Protein AF-A0A135VQK1-F1 (afdb_monomer_lite)

Structure (mmCIF, N/CA/C/O backbone):
data_AF-A0A135VQK1-F1
#
_entry.id   AF-A0A135VQK1-F1
#
loop_
_atom_site.group_PDB
_atom_site.id
_atom_site.type_symbol
_atom_site.label_atom_id
_atom_site.label_alt_id
_atom_site.label_comp_id
_atom_site.label_asym_id
_atom_site.label_entity_id
_atom_site.label_seq_id
_atom_site.pdbx_PDB_ins_code
_atom_site.Cartn_x
_atom_site.Cartn_y
_atom_site.Cartn_z
_atom_site.occupancy
_atom_site.B_iso_or_equiv
_atom_site.auth_seq_id
_atom_site.auth_comp_id
_atom_site.auth_asym_id
_atom_site.auth_atom_id
_atom_site.pdbx_PDB_model_num
ATOM 1 N N . MET A 1 1 ? 61.560 7.565 1.767 1.00 62.38 1 MET A N 1
ATOM 2 C CA . MET A 1 1 ? 61.463 6.616 0.640 1.00 62.38 1 MET A CA 1
ATOM 3 C C . MET A 1 1 ? 60.533 7.226 -0.394 1.00 62.38 1 MET A C 1
ATOM 5 O O . MET A 1 1 ? 59.369 7.437 -0.085 1.00 62.38 1 MET A O 1
ATOM 9 N N . SER A 1 2 ? 61.067 7.625 -1.544 1.00 53.75 2 SER A N 1
ATOM 10 C CA . SER A 1 2 ? 60.322 8.201 -2.670 1.00 53.75 2 SER A CA 1
ATOM 11 C C . SER A 1 2 ? 59.802 7.075 -3.566 1.00 53.75 2 SER A C 1
ATOM 13 O O . SER A 1 2 ? 60.583 6.214 -3.958 1.00 53.75 2 SER A O 1
ATOM 15 N N . PHE A 1 3 ? 58.501 7.062 -3.858 1.00 55.34 3 PHE A N 1
ATOM 16 C CA . PHE A 1 3 ? 57.894 6.110 -4.792 1.00 55.34 3 PHE A CA 1
ATOM 17 C C . PHE A 1 3 ? 58.235 6.505 -6.235 1.00 55.34 3 PHE A C 1
ATOM 19 O O . PHE A 1 3 ? 57.970 7.636 -6.644 1.00 55.34 3 PHE A O 1
ATOM 26 N N . GLU A 1 4 ? 58.809 5.577 -7.002 1.00 69.50 4 GLU A N 1
ATOM 27 C CA . GLU A 1 4 ? 58.946 5.705 -8.454 1.00 69.50 4 GLU A CA 1
ATOM 28 C C . GLU A 1 4 ? 57.551 5.727 -9.094 1.00 69.50 4 GLU A C 1
ATOM 30 O O . GLU A 1 4 ? 56.761 4.790 -8.968 1.00 69.50 4 GLU A O 1
ATOM 35 N N . SER A 1 5 ? 57.233 6.840 -9.754 1.00 71.31 5 SER A N 1
ATOM 36 C CA . SER A 1 5 ? 56.005 7.027 -10.523 1.00 71.31 5 SER A CA 1
ATOM 37 C C . SER A 1 5 ? 56.083 6.194 -11.802 1.00 71.31 5 SER A C 1
ATOM 39 O O . SER A 1 5 ? 56.651 6.635 -12.803 1.00 71.31 5 SER A O 1
ATOM 41 N N . PHE A 1 6 ? 55.497 4.999 -11.787 1.00 71.00 6 PHE A N 1
ATOM 42 C CA . PHE A 1 6 ? 55.271 4.239 -13.011 1.00 71.00 6 PHE A CA 1
ATOM 43 C C . PHE A 1 6 ? 54.246 4.980 -13.880 1.00 71.00 6 PHE A C 1
ATOM 45 O O . PHE A 1 6 ? 53.195 5.370 -13.369 1.00 71.00 6 PHE A O 1
ATOM 52 N N . PRO A 1 7 ? 54.527 5.200 -15.176 1.00 73.31 7 PRO A N 1
ATOM 53 C CA . PRO A 1 7 ? 53.580 5.853 -16.066 1.00 73.31 7 PRO A CA 1
ATOM 54 C C . PRO A 1 7 ? 52.295 5.025 -16.111 1.00 73.31 7 PRO A C 1
ATOM 56 O O . PRO A 1 7 ? 52.313 3.854 -16.496 1.00 73.31 7 PRO A O 1
ATOM 59 N N . GLU A 1 8 ? 51.183 5.626 -15.688 1.00 71.75 8 GLU A N 1
ATOM 60 C CA . GLU A 1 8 ? 49.888 4.960 -15.723 1.00 71.75 8 GLU A CA 1
ATOM 61 C C . GLU A 1 8 ? 49.573 4.530 -17.164 1.00 71.75 8 GLU A C 1
ATOM 63 O O . GLU A 1 8 ? 49.755 5.319 -18.103 1.00 71.75 8 GLU A O 1
ATOM 68 N N . PRO A 1 9 ? 49.108 3.288 -17.379 1.00 74.88 9 PRO A N 1
ATOM 69 C CA . PRO A 1 9 ? 48.748 2.825 -18.707 1.00 74.88 9 PRO A CA 1
ATOM 70 C C . PRO A 1 9 ? 47.572 3.659 -19.224 1.00 74.88 9 PRO A C 1
ATOM 72 O O . PRO A 1 9 ? 46.421 3.462 -18.832 1.00 74.88 9 PRO A O 1
ATOM 75 N N . GLN A 1 10 ? 47.857 4.598 -20.128 1.00 73.19 10 GLN A N 1
ATOM 76 C CA . GLN A 1 10 ? 46.827 5.384 -20.797 1.00 73.19 10 GLN A CA 1
ATOM 77 C C . GLN A 1 10 ? 45.936 4.461 -21.634 1.00 73.19 10 GLN A C 1
ATOM 79 O O . GLN A 1 10 ? 46.328 3.952 -22.689 1.00 73.19 10 GLN A O 1
ATOM 84 N N . VAL A 1 11 ? 44.701 4.263 -21.176 1.00 69.56 11 VAL A N 1
ATOM 85 C CA . VAL A 1 11 ? 43.669 3.554 -21.932 1.00 69.56 11 VAL A CA 1
ATOM 86 C C . VAL A 1 11 ? 43.217 4.461 -23.074 1.00 69.56 11 VAL A C 1
ATOM 88 O O . VAL A 1 11 ? 42.444 5.395 -22.873 1.00 69.56 11 VAL A O 1
ATOM 91 N N . LYS A 1 12 ? 43.709 4.197 -24.289 1.00 67.88 12 LYS A N 1
ATOM 92 C CA . LYS A 1 12 ? 43.278 4.911 -25.500 1.00 67.88 12 LYS A CA 1
ATOM 93 C C . LYS A 1 12 ? 41.782 4.672 -25.718 1.00 67.88 12 LYS A C 1
ATOM 95 O O . LYS A 1 12 ? 41.371 3.570 -26.096 1.00 67.88 12 LYS A O 1
ATOM 100 N N . SER A 1 13 ? 40.964 5.695 -25.479 1.00 56.50 13 SER A N 1
ATOM 101 C CA . SER A 1 13 ? 39.562 5.676 -25.881 1.00 56.50 13 SER A CA 1
ATOM 102 C C . SER A 1 13 ? 39.494 5.568 -27.411 1.00 56.50 13 SER A C 1
ATOM 104 O O . SER A 1 13 ? 40.286 6.198 -28.117 1.00 56.50 13 SER A O 1
ATOM 106 N N . PRO A 1 14 ? 38.615 4.715 -27.966 1.00 60.22 14 PRO A N 1
ATOM 107 C CA . PRO A 1 14 ? 38.433 4.660 -29.408 1.00 60.22 14 PRO A CA 1
ATOM 108 C C . PRO A 1 14 ? 37.991 6.046 -29.896 1.00 60.22 14 PRO A C 1
ATOM 110 O O . PRO A 1 14 ? 37.023 6.598 -29.385 1.00 60.22 14 PRO A O 1
ATOM 113 N N . GLY A 1 15 ? 38.712 6.608 -30.872 1.00 70.12 15 GLY A N 1
ATOM 114 C CA . GLY A 1 15 ? 38.488 7.974 -31.373 1.00 70.12 15 GLY A CA 1
ATOM 115 C C . GLY A 1 15 ? 37.122 8.203 -32.029 1.00 70.12 15 GLY A C 1
ATOM 116 O O . GLY A 1 15 ? 36.739 9.340 -32.274 1.00 70.12 15 GLY A O 1
ATOM 117 N N . ASN A 1 16 ? 36.361 7.134 -32.262 1.00 68.19 16 ASN A N 1
ATOM 118 C CA . ASN A 1 16 ? 34.965 7.206 -32.659 1.00 68.19 16 ASN A CA 1
ATOM 119 C C . ASN A 1 16 ? 34.118 7.012 -31.401 1.00 68.19 16 ASN A C 1
ATOM 121 O O . ASN A 1 16 ? 34.229 5.971 -30.757 1.00 68.19 16 ASN A O 1
ATOM 125 N N . ALA A 1 17 ? 33.232 7.960 -31.084 1.00 61.25 17 ALA A N 1
ATOM 126 C CA . ALA A 1 17 ? 32.292 7.913 -29.953 1.00 61.25 17 ALA A CA 1
ATOM 127 C C . ALA A 1 17 ? 31.271 6.746 -30.009 1.00 61.25 17 ALA A C 1
ATOM 129 O O . ALA A 1 17 ? 30.243 6.763 -29.334 1.00 61.25 17 ALA A O 1
ATOM 130 N N . GLN A 1 18 ? 31.524 5.731 -30.834 1.00 68.44 18 GLN A N 1
ATOM 131 C CA . GLN A 1 18 ? 30.693 4.553 -30.970 1.00 68.44 18 GLN A CA 1
ATOM 132 C C . GLN A 1 18 ? 31.069 3.493 -29.921 1.00 68.44 18 GLN A C 1
ATOM 134 O O . GLN A 1 18 ? 32.248 3.156 -29.766 1.00 68.44 18 GLN A O 1
ATOM 139 N N . PRO A 1 19 ? 30.077 2.904 -29.229 1.00 61.69 19 PRO A N 1
ATOM 140 C CA . PRO A 1 19 ? 30.295 1.748 -28.371 1.00 61.69 19 PRO A CA 1
ATOM 141 C C . PRO A 1 19 ? 30.920 0.606 -29.177 1.00 61.69 19 PRO A C 1
ATOM 143 O O . PRO A 1 19 ? 30.426 0.253 -30.250 1.00 61.69 19 PRO A O 1
ATOM 146 N N . ARG A 1 20 ? 31.996 -0.004 -28.665 1.00 65.25 20 ARG A N 1
ATOM 147 C CA . ARG A 1 20 ? 32.599 -1.180 -29.305 1.00 65.25 20 ARG A CA 1
ATOM 148 C C . ARG A 1 20 ? 31.550 -2.292 -29.413 1.00 65.25 20 ARG A C 1
ATOM 150 O O . ARG A 1 20 ? 31.109 -2.828 -28.393 1.00 65.25 20 ARG A O 1
ATOM 157 N N . ARG A 1 21 ? 31.187 -2.671 -30.644 1.00 58.50 21 ARG A N 1
ATOM 158 C CA . ARG A 1 21 ? 30.506 -3.946 -30.911 1.00 58.50 21 ARG A CA 1
ATOM 159 C C . ARG A 1 21 ? 31.397 -5.054 -30.341 1.00 58.50 21 ARG A C 1
ATOM 161 O O . ARG A 1 21 ? 32.540 -5.180 -30.763 1.00 58.50 21 ARG A O 1
ATOM 168 N N . GLY A 1 22 ? 30.904 -5.783 -29.339 1.00 60.97 22 GLY A N 1
ATOM 169 C CA . GLY A 1 22 ? 31.650 -6.873 -28.692 1.00 60.97 22 GLY A CA 1
ATOM 170 C C . GLY A 1 22 ? 31.907 -6.730 -27.189 1.00 60.97 22 GLY A C 1
ATOM 171 O O . GLY A 1 22 ? 32.588 -7.576 -26.627 1.00 60.97 22 GLY A O 1
ATOM 172 N N . ARG A 1 23 ? 31.361 -5.711 -26.505 1.00 62.91 23 ARG A N 1
ATOM 173 C CA . ARG A 1 23 ? 31.359 -5.647 -25.023 1.00 62.91 23 ARG A CA 1
ATOM 174 C C . ARG A 1 23 ? 30.000 -5.992 -24.400 1.00 62.91 23 ARG A C 1
ATOM 176 O O . ARG A 1 23 ? 29.666 -5.515 -23.321 1.00 62.91 23 ARG A O 1
ATOM 183 N N . GLY A 1 24 ? 29.206 -6.784 -25.111 1.00 72.88 24 GLY A N 1
ATOM 184 C CA . GLY A 1 24 ? 27.963 -7.370 -24.624 1.00 72.88 24 GLY A CA 1
ATOM 185 C C . GLY A 1 24 ? 27.986 -8.870 -24.875 1.00 72.88 24 GLY A C 1
ATOM 186 O O . GLY A 1 24 ? 28.557 -9.312 -25.872 1.00 72.88 24 GLY A O 1
ATOM 187 N N . PHE A 1 25 ? 27.384 -9.629 -23.962 1.00 61.22 25 PHE A N 1
ATOM 188 C CA . PHE A 1 25 ? 27.170 -11.063 -24.127 1.00 61.22 25 PHE A CA 1
ATOM 189 C C . PHE A 1 25 ? 26.442 -11.324 -25.446 1.00 61.22 25 PHE A C 1
ATOM 191 O O . PHE A 1 25 ? 25.493 -10.611 -25.788 1.00 61.22 25 PHE A O 1
ATOM 198 N N . SER A 1 26 ? 26.893 -12.328 -26.197 1.00 72.69 26 SER A N 1
ATOM 199 C CA . SER A 1 26 ? 26.217 -12.708 -27.435 1.00 72.69 26 SER A CA 1
ATOM 200 C C . SER A 1 26 ? 24.777 -13.150 -27.134 1.00 72.69 26 SER A C 1
ATOM 202 O O . SER A 1 26 ? 24.441 -13.566 -26.017 1.00 72.69 26 SER A O 1
ATOM 204 N N . ALA A 1 27 ? 23.890 -13.066 -28.129 1.00 70.75 27 ALA A N 1
ATOM 205 C CA . ALA A 1 27 ? 22.517 -13.559 -27.987 1.00 70.75 27 ALA A CA 1
ATOM 206 C C . ALA A 1 27 ? 22.487 -15.047 -27.571 1.00 70.75 27 ALA A C 1
ATOM 208 O O . ALA A 1 27 ? 21.609 -15.484 -26.832 1.00 70.75 27 ALA A O 1
ATOM 209 N N . GLU A 1 28 ? 23.489 -15.819 -27.984 1.00 72.81 28 GLU A N 1
ATOM 210 C CA . GLU A 1 28 ? 23.648 -17.225 -27.615 1.00 72.81 28 GLU A CA 1
ATOM 211 C C . GLU A 1 28 ? 24.089 -17.395 -26.154 1.00 72.81 28 GLU A C 1
ATOM 213 O O . GLU A 1 28 ? 23.505 -18.198 -25.426 1.00 72.81 28 GLU A O 1
ATOM 218 N N . GLU A 1 29 ? 25.037 -16.584 -25.677 1.00 69.62 29 GLU A N 1
ATOM 219 C CA . GLU A 1 29 ? 25.504 -16.624 -24.287 1.00 69.62 29 GLU A CA 1
ATOM 220 C C . GLU A 1 29 ? 24.419 -16.166 -23.300 1.00 69.62 29 GLU A C 1
ATOM 222 O O . GLU A 1 29 ? 24.224 -16.761 -22.238 1.00 69.62 29 GLU A O 1
ATOM 227 N N . THR A 1 30 ? 23.643 -15.145 -23.670 1.00 73.12 30 THR A N 1
ATOM 228 C CA . THR A 1 30 ? 22.485 -14.716 -22.869 1.00 73.12 30 THR A CA 1
ATOM 229 C C . THR A 1 30 ? 21.397 -15.787 -22.805 1.00 73.12 30 THR A C 1
ATOM 231 O O . THR A 1 30 ? 20.777 -15.960 -21.756 1.00 73.12 30 THR A O 1
ATOM 234 N N . ASN A 1 31 ? 21.186 -16.554 -23.877 1.00 72.25 31 ASN A N 1
ATOM 235 C CA . ASN A 1 31 ? 20.232 -17.661 -23.884 1.00 72.25 31 ASN A CA 1
ATOM 236 C C . ASN A 1 31 ? 20.698 -18.850 -23.038 1.00 72.25 31 ASN A C 1
ATOM 238 O O . ASN A 1 31 ? 19.871 -19.458 -22.365 1.00 72.25 31 ASN A O 1
ATOM 242 N N . LEU A 1 32 ? 21.996 -19.156 -23.006 1.00 68.88 32 LEU A N 1
ATOM 243 C CA . LEU A 1 32 ? 22.546 -20.171 -22.101 1.00 68.88 32 LEU A CA 1
ATOM 244 C C . LEU A 1 32 ? 22.316 -19.787 -20.635 1.00 68.88 32 LEU A C 1
ATOM 246 O O . LEU A 1 32 ? 21.797 -20.597 -19.875 1.00 68.88 32 LEU A O 1
ATOM 250 N N . ARG A 1 33 ? 22.557 -18.523 -20.265 1.00 65.25 33 ARG A N 1
ATOM 251 C CA . ARG A 1 33 ? 22.279 -18.016 -18.906 1.00 65.25 33 ARG A CA 1
ATOM 252 C C . ARG A 1 33 ? 20.792 -17.986 -18.545 1.00 65.25 33 ARG A C 1
ATOM 254 O O . ARG A 1 33 ? 20.445 -18.044 -17.371 1.00 65.25 33 ARG A O 1
ATOM 261 N N . ARG A 1 34 ? 19.903 -17.884 -19.539 1.00 67.81 34 ARG A N 1
ATOM 262 C CA . ARG A 1 34 ? 18.447 -18.006 -19.341 1.00 67.81 34 ARG A CA 1
ATOM 263 C C . ARG A 1 34 ? 18.002 -19.464 -19.202 1.00 67.81 34 ARG A C 1
ATOM 265 O O . ARG A 1 34 ? 17.064 -19.732 -18.463 1.00 67.81 34 ARG A O 1
ATOM 272 N N . LYS A 1 35 ? 18.666 -20.392 -19.898 1.00 64.88 35 LYS A N 1
ATOM 273 C CA . LYS A 1 35 ? 18.383 -21.837 -19.866 1.00 64.88 35 LYS A CA 1
ATOM 274 C C . LYS A 1 35 ? 18.958 -22.548 -18.641 1.00 64.88 35 LYS A C 1
ATOM 276 O O . LYS A 1 35 ? 18.458 -23.602 -18.286 1.00 64.88 35 LYS A O 1
ATOM 281 N N . THR A 1 36 ? 19.942 -21.969 -17.953 1.00 54.59 36 THR A N 1
ATOM 282 C CA . THR A 1 36 ? 20.436 -22.471 -16.656 1.00 54.59 36 THR A CA 1
ATOM 283 C C . THR A 1 36 ? 19.490 -22.175 -15.487 1.00 54.59 36 THR A C 1
ATOM 285 O O . THR A 1 36 ? 19.887 -22.280 -14.329 1.00 54.59 36 THR A O 1
ATOM 288 N N . ALA A 1 37 ? 18.225 -21.825 -15.742 1.00 61.06 37 ALA A N 1
ATOM 289 C CA . ALA A 1 37 ? 17.173 -22.073 -14.766 1.00 61.06 37 ALA A CA 1
ATOM 290 C C . ALA A 1 37 ? 17.027 -23.598 -14.641 1.00 61.06 37 ALA A C 1
ATOM 292 O O . ALA A 1 37 ? 16.248 -24.207 -15.362 1.00 61.06 37 ALA A O 1
ATOM 293 N N . HIS A 1 38 ? 17.871 -24.199 -13.799 1.00 69.94 38 HIS A N 1
ATOM 294 C CA . HIS A 1 38 ? 17.957 -25.639 -13.578 1.00 69.94 38 HIS A CA 1
ATOM 295 C C . HIS A 1 38 ? 16.555 -26.236 -13.422 1.00 69.94 38 HIS A C 1
ATOM 297 O O . HIS A 1 38 ? 15.773 -25.745 -12.606 1.00 69.94 38 HIS A O 1
ATOM 303 N N . ASP A 1 39 ? 16.240 -27.284 -14.184 1.00 77.88 39 ASP A N 1
ATOM 304 C CA . ASP A 1 39 ? 14.934 -27.957 -14.124 1.00 77.88 39 ASP A CA 1
ATOM 305 C C . ASP A 1 39 ? 14.587 -28.396 -12.689 1.00 77.88 39 ASP A C 1
ATOM 307 O O . ASP A 1 39 ? 13.434 -28.336 -12.264 1.00 77.88 39 ASP A O 1
ATOM 311 N N . GLU A 1 40 ? 15.612 -28.701 -11.891 1.00 78.75 40 GLU A N 1
ATOM 312 C CA . GLU A 1 40 ? 15.529 -28.955 -10.452 1.00 78.75 40 GLU A CA 1
ATOM 313 C C . GLU A 1 40 ? 14.858 -27.806 -9.679 1.00 78.75 40 GLU A C 1
ATOM 315 O O . GLU A 1 40 ? 13.980 -28.044 -8.852 1.00 78.75 40 GLU A O 1
ATOM 320 N N . ASN A 1 41 ? 15.181 -26.546 -9.988 1.00 83.50 41 ASN A N 1
ATOM 321 C CA . ASN A 1 41 ? 14.554 -25.383 -9.352 1.00 83.50 41 ASN A CA 1
ATOM 322 C C . ASN A 1 41 ? 13.070 -25.284 -9.716 1.00 83.50 41 ASN A C 1
ATOM 324 O O . ASN A 1 41 ? 12.248 -24.894 -8.886 1.00 83.50 41 ASN A O 1
ATOM 328 N N . VAL A 1 42 ? 12.705 -25.661 -10.944 1.00 85.94 42 VAL A N 1
ATOM 329 C CA . VAL A 1 42 ? 11.304 -25.690 -11.384 1.00 85.94 42 VAL A CA 1
ATOM 330 C C . VAL A 1 42 ? 10.531 -26.766 -10.622 1.00 85.94 42 VAL A C 1
ATOM 332 O O . VAL A 1 42 ? 9.394 -26.535 -10.207 1.00 85.94 42 VAL A O 1
ATOM 335 N N . GLU A 1 43 ? 11.133 -27.932 -10.395 1.00 91.06 43 GLU A N 1
ATOM 336 C CA . GLU A 1 43 ? 10.531 -28.984 -9.576 1.00 91.06 43 GLU A CA 1
ATOM 337 C C . GLU A 1 43 ? 10.385 -28.580 -8.108 1.00 91.06 43 GLU A C 1
ATOM 339 O O . GLU A 1 43 ? 9.327 -28.811 -7.519 1.00 91.06 43 GLU A O 1
ATOM 344 N N . VAL A 1 44 ? 11.400 -27.934 -7.530 1.00 91.62 44 VAL A N 1
ATOM 345 C CA . VAL A 1 44 ? 11.361 -27.405 -6.158 1.00 91.62 44 VAL A CA 1
ATOM 346 C C . VAL A 1 44 ? 10.230 -26.384 -6.014 1.00 91.62 44 VAL A C 1
ATOM 348 O O . VAL A 1 44 ? 9.416 -26.495 -5.097 1.00 91.62 44 VAL A O 1
ATOM 351 N N . LEU A 1 45 ? 10.094 -25.451 -6.963 1.00 90.31 45 LEU A N 1
ATOM 352 C CA . LEU A 1 45 ? 9.000 -24.474 -6.975 1.00 90.31 45 LEU A CA 1
ATOM 353 C C . LEU A 1 45 ? 7.625 -25.148 -7.091 1.00 90.31 45 LEU A C 1
ATOM 355 O O . LEU A 1 45 ? 6.690 -24.763 -6.391 1.00 90.31 45 LEU A O 1
ATOM 359 N N . LYS A 1 46 ? 7.491 -26.194 -7.918 1.00 95.69 46 LYS A N 1
ATOM 360 C CA . LYS A 1 46 ? 6.245 -26.975 -8.020 1.00 95.69 46 LYS A CA 1
ATOM 361 C C . LYS A 1 46 ? 5.889 -27.683 -6.709 1.00 95.69 46 LYS A C 1
ATOM 363 O O . LYS A 1 46 ? 4.704 -27.797 -6.401 1.00 95.69 46 LYS A O 1
ATOM 368 N N . ARG A 1 47 ? 6.874 -28.181 -5.952 1.00 97.12 47 ARG A N 1
ATOM 369 C CA . ARG A 1 47 ? 6.646 -28.781 -4.622 1.00 97.12 47 ARG A CA 1
ATOM 370 C C . ARG A 1 47 ? 6.190 -27.724 -3.621 1.00 97.12 47 ARG A C 1
ATOM 372 O O . ARG A 1 47 ? 5.159 -27.915 -2.988 1.00 97.12 47 ARG A O 1
ATOM 379 N N . TYR A 1 48 ? 6.870 -26.581 -3.588 1.00 96.56 48 TYR A N 1
ATOM 380 C CA . TYR A 1 48 ? 6.530 -25.470 -2.701 1.00 96.56 48 TYR A CA 1
ATOM 381 C C . TYR A 1 48 ? 5.094 -24.962 -2.906 1.00 96.56 48 TYR A C 1
ATOM 383 O O . TYR A 1 48 ? 4.354 -24.780 -1.945 1.00 96.56 48 TYR A O 1
ATOM 391 N N . VAL A 1 49 ? 4.647 -24.811 -4.160 1.00 97.81 49 VAL A N 1
ATOM 392 C CA . VAL A 1 49 ? 3.257 -24.409 -4.455 1.00 97.81 49 VAL A CA 1
ATOM 393 C C . VAL A 1 49 ? 2.245 -25.430 -3.921 1.00 97.81 49 VAL A C 1
ATOM 395 O O . VAL A 1 49 ? 1.244 -25.042 -3.324 1.00 97.81 49 VAL A O 1
ATOM 398 N N . LYS A 1 50 ? 2.521 -26.734 -4.063 1.00 98.38 50 LYS A N 1
ATOM 399 C CA . LYS A 1 50 ? 1.649 -27.788 -3.516 1.00 98.38 50 LYS A CA 1
ATOM 400 C C . LYS A 1 50 ? 1.586 -27.758 -1.988 1.00 98.38 50 LYS A C 1
ATOM 402 O O . LYS A 1 50 ? 0.515 -27.976 -1.430 1.00 98.38 50 LYS A O 1
ATOM 407 N N . GLU A 1 51 ? 2.708 -27.504 -1.317 1.00 98.12 51 GLU A N 1
ATOM 408 C CA . GLU A 1 51 ? 2.762 -27.364 0.145 1.00 98.12 51 GLU A CA 1
ATOM 409 C C . GLU A 1 51 ? 1.944 -26.153 0.620 1.00 98.12 51 GLU A C 1
ATOM 411 O O . GLU A 1 51 ? 1.170 -26.266 1.570 1.00 98.12 51 GLU A O 1
ATOM 416 N N . LEU A 1 52 ? 2.026 -25.015 -0.080 1.00 97.31 52 LEU A N 1
ATOM 417 C CA . LEU A 1 52 ? 1.208 -23.837 0.228 1.00 97.31 52 LEU A CA 1
ATOM 418 C C . LEU A 1 52 ? -0.294 -24.117 0.089 1.00 97.31 52 LEU A C 1
ATOM 420 O O . LEU A 1 52 ? -1.071 -23.722 0.960 1.00 97.31 52 LEU A O 1
ATOM 424 N N . ASP A 1 53 ? -0.713 -24.827 -0.960 1.00 97.44 53 ASP A N 1
ATOM 425 C CA . ASP A 1 53 ? -2.118 -25.207 -1.150 1.00 97.44 53 ASP A CA 1
ATOM 426 C C . ASP A 1 53 ? -2.630 -26.114 -0.020 1.00 97.44 53 ASP A C 1
ATOM 428 O O . ASP A 1 53 ? -3.772 -25.965 0.429 1.00 97.44 53 ASP A O 1
ATOM 432 N N . GLN A 1 54 ? -1.786 -27.023 0.482 1.00 97.06 54 GLN A N 1
ATOM 433 C CA . GLN A 1 54 ? -2.108 -27.865 1.639 1.00 97.06 54 GLN A CA 1
ATOM 434 C C . GLN A 1 54 ? -2.295 -27.026 2.904 1.00 97.06 54 GLN A C 1
ATOM 436 O O . GLN A 1 54 ? -3.326 -27.153 3.566 1.00 97.06 54 GLN A O 1
ATOM 441 N N . VAL A 1 55 ? -1.371 -26.103 3.190 1.00 96.44 55 VAL A N 1
ATOM 442 C CA . VAL A 1 55 ? -1.478 -25.188 4.338 1.00 96.44 55 VAL A CA 1
ATOM 443 C C . VAL A 1 55 ? -2.741 -24.329 4.239 1.00 96.44 55 VAL A C 1
ATOM 445 O O . VAL A 1 55 ? -3.470 -24.177 5.217 1.00 96.44 55 VAL A O 1
ATOM 448 N N . ILE A 1 56 ? -3.070 -23.803 3.055 1.00 95.81 56 ILE A N 1
ATOM 449 C CA . ILE A 1 56 ? -4.303 -23.029 2.844 1.00 95.81 56 ILE A CA 1
ATOM 450 C C . ILE A 1 56 ? -5.543 -23.899 3.092 1.00 95.81 56 ILE A C 1
ATOM 452 O O . ILE A 1 56 ? -6.509 -23.435 3.707 1.00 95.81 56 ILE A O 1
ATOM 456 N N . ALA A 1 57 ? -5.546 -25.150 2.626 1.00 95.50 57 ALA A N 1
ATOM 457 C CA . ALA A 1 57 ? -6.645 -26.082 2.861 1.00 95.50 57 ALA A CA 1
ATOM 458 C C . ALA A 1 57 ? -6.806 -26.421 4.352 1.00 95.50 57 ALA A C 1
ATOM 460 O O . ALA A 1 57 ? -7.934 -26.471 4.845 1.00 95.50 57 ALA A O 1
ATOM 461 N N . GLU A 1 58 ? -5.708 -26.600 5.084 1.00 95.12 58 GLU A N 1
ATOM 462 C CA . GLU A 1 58 ? -5.715 -26.804 6.535 1.00 95.12 58 GLU A CA 1
ATOM 463 C C . GLU A 1 58 ? -6.217 -25.571 7.283 1.00 95.12 58 GLU A C 1
ATOM 465 O O . GLU A 1 58 ? -7.118 -25.684 8.110 1.00 95.12 58 GLU A O 1
ATOM 470 N N . VAL A 1 59 ? -5.740 -24.372 6.944 1.00 93.25 59 VAL A N 1
ATOM 471 C CA . VAL A 1 59 ? -6.213 -23.118 7.551 1.00 93.25 59 VAL A CA 1
ATOM 472 C C . VAL A 1 59 ? -7.715 -22.922 7.322 1.00 93.25 59 VAL A C 1
ATOM 474 O O . VAL A 1 59 ? -8.430 -22.523 8.243 1.00 93.25 59 VAL A O 1
ATOM 477 N N . LYS A 1 60 ? -8.222 -23.266 6.129 1.00 91.88 60 LYS A N 1
ATOM 478 C CA . LYS A 1 60 ? -9.664 -23.262 5.827 1.00 91.88 60 LYS A CA 1
ATOM 479 C C . LYS A 1 60 ? -10.453 -24.283 6.651 1.00 91.88 60 LYS A C 1
ATOM 481 O O . LYS A 1 60 ? -11.627 -24.053 6.915 1.00 91.88 60 LYS A O 1
ATOM 486 N N . ARG A 1 61 ? -9.839 -25.400 7.051 1.00 83.31 61 ARG A N 1
ATOM 487 C CA . ARG A 1 61 ? -10.458 -26.396 7.944 1.00 83.31 61 ARG A CA 1
ATOM 488 C C . ARG A 1 61 ? -10.395 -25.975 9.415 1.00 83.31 61 ARG A C 1
ATOM 490 O O . ARG A 1 61 ? -11.300 -26.305 10.170 1.00 83.31 61 ARG A O 1
ATOM 497 N N . VAL A 1 62 ? -9.356 -25.243 9.818 1.00 79.06 62 VAL A N 1
ATOM 498 C CA . VAL A 1 62 ? -9.082 -24.876 11.220 1.00 79.06 62 VAL A CA 1
ATOM 499 C C . VAL A 1 62 ? -9.814 -23.599 11.672 1.00 79.06 62 VAL A C 1
ATOM 501 O O . VAL A 1 62 ? -9.940 -23.363 12.873 1.00 79.06 62 VAL A O 1
ATOM 504 N N . LYS A 1 63 ? -10.377 -22.781 10.769 1.00 66.31 63 LYS A N 1
ATOM 505 C CA . LYS A 1 63 ? -11.247 -21.647 11.151 1.00 66.31 63 LYS A CA 1
ATOM 506 C C . LYS A 1 63 ? -12.500 -21.533 10.267 1.00 66.31 63 LYS A C 1
ATOM 508 O O . LYS A 1 63 ? -12.334 -21.554 9.051 1.00 66.31 63 LYS A O 1
ATOM 513 N N . PRO A 1 64 ? -13.709 -21.252 10.813 1.00 51.91 64 PRO A N 1
ATOM 514 C CA . PRO A 1 64 ? -14.100 -21.122 12.226 1.00 51.91 64 PRO A CA 1
ATOM 515 C C . PRO A 1 64 ? -15.243 -22.074 12.645 1.00 51.91 64 PRO A C 1
ATOM 517 O O . PRO A 1 64 ? -16.314 -22.065 12.040 1.00 51.91 64 PRO A O 1
ATOM 520 N N . GLU A 1 65 ? -15.093 -22.778 13.772 1.00 53.75 65 GLU A N 1
ATOM 521 C CA . GLU A 1 65 ? -16.264 -23.067 14.608 1.00 53.75 65 GLU A CA 1
ATOM 522 C C . GLU A 1 65 ? -16.673 -21.764 15.315 1.00 53.75 65 GLU A C 1
ATOM 524 O O . GLU A 1 65 ? -15.891 -21.207 16.095 1.00 53.75 65 GLU A O 1
ATOM 529 N N . PRO A 1 66 ? -17.876 -21.223 15.059 1.00 52.25 66 PRO A N 1
ATOM 530 C CA . PRO A 1 66 ? -18.414 -20.162 15.884 1.00 52.25 66 PRO A CA 1
ATOM 531 C C . PRO A 1 66 ? -18.814 -20.754 17.236 1.00 52.25 66 PRO A C 1
ATOM 533 O O . PRO A 1 66 ? -19.679 -21.625 17.325 1.00 52.25 66 PRO A O 1
ATOM 536 N N . ALA A 1 67 ? -18.230 -20.229 18.309 1.00 54.53 67 ALA A N 1
ATOM 537 C CA . ALA A 1 67 ? -18.700 -20.449 19.667 1.00 54.53 67 ALA A CA 1
ATOM 538 C C . ALA A 1 67 ? -20.196 -20.088 19.794 1.00 54.53 67 ALA A C 1
ATOM 540 O O . ALA A 1 67 ? -20.548 -18.922 19.968 1.00 54.53 67 ALA A O 1
ATOM 541 N N . LYS A 1 68 ? -21.084 -21.089 19.720 1.00 47.50 68 LYS A N 1
ATOM 542 C CA . LYS A 1 68 ? -22.477 -21.033 20.193 1.00 47.50 68 LYS A CA 1
ATOM 543 C C . LYS A 1 68 ? -22.922 -22.405 20.710 1.00 47.50 68 LYS A C 1
ATOM 545 O O . LYS A 1 68 ? -23.525 -23.186 19.986 1.00 47.50 68 LYS A O 1
ATOM 550 N N . LYS A 1 69 ? -22.718 -22.653 22.008 1.00 46.22 69 LYS A N 1
ATOM 551 C CA . LYS A 1 69 ? -23.674 -23.458 22.789 1.00 46.22 69 LYS A CA 1
ATOM 552 C C . LYS A 1 69 ? -24.888 -22.561 23.067 1.00 46.22 69 LYS A C 1
ATOM 554 O O . LYS A 1 69 ? -24.708 -21.436 23.532 1.00 46.22 69 LYS A O 1
ATOM 559 N N . PRO A 1 70 ? -26.110 -23.028 22.778 1.00 44.47 70 PRO A N 1
ATOM 560 C CA . PRO A 1 70 ? -26.985 -23.305 23.908 1.00 44.47 70 PRO A CA 1
ATOM 561 C C . PRO A 1 70 ? -27.709 -24.648 23.779 1.00 44.47 70 PRO A C 1
ATOM 563 O O . PRO A 1 70 ? -28.201 -25.040 22.724 1.00 44.47 70 PRO A O 1
ATOM 566 N N . VAL A 1 71 ? -27.788 -25.310 24.928 1.00 51.88 71 VAL A N 1
ATOM 567 C CA . VAL A 1 71 ? -28.618 -26.470 25.247 1.00 51.88 71 VAL A CA 1
ATOM 568 C C . VAL A 1 71 ? -30.039 -26.294 24.692 1.00 51.88 71 VAL A C 1
ATOM 570 O O . VAL A 1 71 ? -30.726 -25.335 25.043 1.00 51.88 71 VAL A O 1
ATOM 573 N N . LYS A 1 72 ? -30.512 -27.248 23.883 1.00 42.41 72 LYS A N 1
ATOM 574 C CA . LYS A 1 72 ? -31.943 -27.460 23.631 1.00 42.41 72 LYS A CA 1
ATOM 575 C C . LYS A 1 72 ? -32.282 -28.939 23.787 1.00 42.41 72 LYS A C 1
ATOM 577 O O . LYS A 1 72 ? -31.703 -29.793 23.129 1.00 42.41 72 LYS A O 1
ATOM 582 N N . LYS A 1 73 ? -33.220 -29.177 24.702 1.00 44.53 73 LYS A N 1
ATOM 583 C CA . LYS A 1 73 ? -33.923 -30.431 24.967 1.00 44.53 73 LYS A CA 1
ATOM 584 C C . LYS A 1 73 ? -34.724 -30.865 23.732 1.00 44.53 73 LYS A C 1
ATOM 586 O O . LYS A 1 73 ? -35.419 -30.044 23.135 1.00 44.53 73 LYS A O 1
ATOM 591 N N . GLU A 1 74 ? -34.663 -32.149 23.416 1.00 39.06 74 GLU A N 1
ATOM 592 C CA . GLU A 1 74 ? -35.686 -32.896 22.670 1.00 39.06 74 GLU A CA 1
ATOM 593 C C . GLU A 1 74 ? -36.832 -33.332 23.617 1.00 39.06 74 GLU A C 1
ATOM 595 O O . GLU A 1 74 ? -36.655 -33.248 24.837 1.00 39.06 74 GLU A O 1
ATOM 600 N N . PRO A 1 75 ? -37.948 -33.930 23.145 1.00 52.78 75 PRO A N 1
ATOM 601 C CA . PRO A 1 75 ? -38.643 -33.786 21.855 1.00 52.78 75 PRO A CA 1
ATOM 602 C C . PRO A 1 75 ? -40.176 -33.631 22.039 1.00 52.78 75 PRO A C 1
ATOM 604 O O . PRO A 1 75 ? -40.750 -34.187 22.970 1.00 52.78 75 PRO A O 1
ATOM 607 N N . VAL A 1 76 ? -40.897 -33.006 21.096 1.00 35.25 76 VAL A N 1
ATOM 608 C CA . VAL A 1 76 ? -42.328 -33.327 20.888 1.00 35.25 76 VAL A CA 1
ATOM 609 C C . VAL A 1 76 ? -42.662 -33.347 19.397 1.00 35.25 76 VAL A C 1
ATOM 611 O O . VAL A 1 76 ? -42.450 -32.382 18.667 1.00 35.25 76 VAL A O 1
ATOM 614 N N . LYS A 1 77 ? -43.195 -34.501 18.992 1.00 42.22 77 LYS A N 1
ATOM 615 C CA . LYS A 1 77 ? -43.749 -34.879 17.691 1.00 42.22 77 LYS A CA 1
ATOM 616 C C . LYS A 1 77 ? -44.868 -33.933 17.230 1.00 42.22 77 LYS A C 1
ATOM 618 O O . LYS A 1 77 ? -45.733 -33.589 18.032 1.00 42.22 77 LYS A O 1
ATOM 623 N N . LYS A 1 78 ? -44.959 -33.689 15.917 1.00 43.50 78 LYS A N 1
ATOM 624 C CA . LYS A 1 78 ? -46.231 -33.803 15.178 1.00 43.50 78 LYS A CA 1
ATOM 625 C C . LYS A 1 78 ? -46.011 -33.919 13.668 1.00 43.50 78 LYS A C 1
ATOM 627 O O . LYS A 1 78 ? -45.326 -33.109 13.054 1.00 43.50 78 LYS A O 1
ATOM 632 N N . GLU A 1 79 ? -46.607 -34.974 13.127 1.00 40.50 79 GLU A N 1
ATOM 633 C CA . GLU A 1 79 ? -46.804 -35.290 11.715 1.00 40.50 79 GLU A CA 1
ATOM 634 C C . GLU A 1 79 ? -47.558 -34.183 10.964 1.00 40.50 79 GLU A C 1
ATOM 636 O O . GLU A 1 79 ? -48.460 -33.559 11.523 1.00 40.50 79 GLU A O 1
ATOM 641 N N . SER A 1 80 ? -47.300 -34.024 9.660 1.00 42.41 80 SER A N 1
ATOM 642 C CA . SER A 1 80 ? -48.247 -34.472 8.615 1.00 42.41 80 SER A CA 1
ATOM 643 C C . SER A 1 80 ? -47.846 -34.044 7.186 1.00 42.41 80 SER A C 1
ATOM 645 O O . SER A 1 80 ? -47.600 -32.884 6.885 1.00 42.41 80 SER A O 1
ATOM 647 N N . ALA A 1 81 ? -47.810 -35.061 6.318 1.00 39.94 81 ALA A N 1
ATOM 648 C CA . ALA A 1 81 ? -48.347 -35.145 4.952 1.00 39.94 81 ALA A CA 1
ATOM 649 C C . ALA A 1 81 ? -47.989 -34.124 3.829 1.00 39.94 81 ALA A C 1
ATOM 651 O O . ALA A 1 81 ? -48.603 -33.078 3.679 1.00 39.94 81 ALA A O 1
ATOM 652 N N . LYS A 1 82 ? -47.141 -34.597 2.894 1.00 39.41 82 LYS A N 1
ATOM 653 C CA . LYS A 1 82 ? -47.474 -35.033 1.504 1.00 39.41 82 LYS A CA 1
ATOM 654 C C . LYS A 1 82 ? -48.173 -34.059 0.516 1.00 39.41 82 LYS A C 1
ATOM 656 O O . LYS A 1 82 ? -49.368 -33.823 0.644 1.00 39.41 82 LYS A O 1
ATOM 661 N N . LYS A 1 83 ? -47.470 -33.728 -0.593 1.00 43.25 83 LYS A N 1
ATOM 662 C CA . LYS A 1 83 ? -47.854 -33.759 -2.052 1.00 43.25 83 LYS A CA 1
ATOM 663 C C . LYS A 1 83 ? -46.909 -32.814 -2.841 1.00 43.25 83 LYS A C 1
ATOM 665 O O . LYS A 1 83 ? -46.846 -31.642 -2.515 1.00 43.25 83 LYS A O 1
ATOM 670 N N . LYS A 1 84 ? -45.967 -33.264 -3.686 1.00 36.91 84 LYS A N 1
ATOM 671 C CA . LYS A 1 84 ? -46.020 -33.849 -5.056 1.00 36.91 84 LYS A CA 1
ATOM 672 C C . LYS A 1 84 ? -46.420 -32.849 -6.178 1.00 36.91 84 LYS A C 1
ATOM 674 O O . LYS A 1 84 ? -47.605 -32.762 -6.453 1.00 36.91 84 LYS A O 1
ATOM 679 N N . ALA A 1 85 ? -45.389 -32.205 -6.773 1.00 41.81 85 ALA A N 1
ATOM 680 C CA . ALA A 1 85 ? -45.095 -31.789 -8.183 1.00 41.81 85 ALA A CA 1
ATOM 681 C C . ALA A 1 85 ? -46.192 -31.143 -9.091 1.00 41.81 85 ALA A C 1
ATOM 683 O O . ALA A 1 85 ? -47.360 -31.225 -8.727 1.00 41.81 85 ALA A O 1
ATOM 684 N N . PRO A 1 86 ? -45.904 -30.611 -10.315 1.00 50.91 86 PRO A N 1
ATOM 685 C CA . PRO A 1 86 ? -44.629 -30.357 -11.020 1.00 50.91 86 PRO A CA 1
ATOM 686 C C . PRO A 1 86 ? -44.532 -28.964 -11.727 1.00 50.91 86 PRO A C 1
ATOM 688 O O . PRO A 1 86 ? -45.380 -28.091 -11.566 1.00 50.91 86 PRO A O 1
ATOM 691 N N . ASP A 1 87 ? -43.455 -28.825 -12.505 1.00 45.22 87 ASP A N 1
ATOM 692 C CA . ASP A 1 87 ? -42.986 -27.788 -13.440 1.00 45.22 87 ASP A CA 1
ATOM 693 C C . ASP A 1 87 ? -43.981 -26.822 -14.108 1.00 45.22 87 ASP A C 1
ATOM 695 O O . ASP A 1 87 ? -45.037 -27.214 -14.609 1.00 45.22 87 ASP A O 1
ATOM 699 N N . LYS A 1 88 ? -43.526 -25.568 -14.278 1.00 47.16 88 LYS A N 1
ATOM 700 C CA . LYS A 1 88 ? -43.784 -24.754 -15.478 1.00 47.16 88 LYS A CA 1
ATOM 701 C C . LYS A 1 88 ? -42.763 -23.617 -15.619 1.00 47.16 88 LYS A C 1
ATOM 703 O O . LYS A 1 88 ? -42.516 -22.874 -14.672 1.00 47.16 88 LYS A O 1
ATOM 708 N N . GLU A 1 89 ? -42.196 -23.523 -16.822 1.00 50.75 89 GLU A N 1
ATOM 709 C CA . GLU A 1 89 ? -41.343 -22.446 -17.348 1.00 50.75 89 GLU A CA 1
ATOM 710 C C . GLU A 1 89 ? -41.927 -21.037 -17.114 1.00 50.75 89 GLU A C 1
ATOM 712 O O . GLU A 1 89 ? -43.123 -20.885 -16.844 1.00 50.75 89 GLU A O 1
ATOM 717 N N . PRO A 1 90 ? -41.137 -19.976 -17.368 1.00 53.03 90 PRO A N 1
ATOM 718 C CA . PRO A 1 90 ? -41.472 -19.256 -18.599 1.00 53.03 90 PRO A CA 1
ATOM 719 C C . PRO A 1 90 ?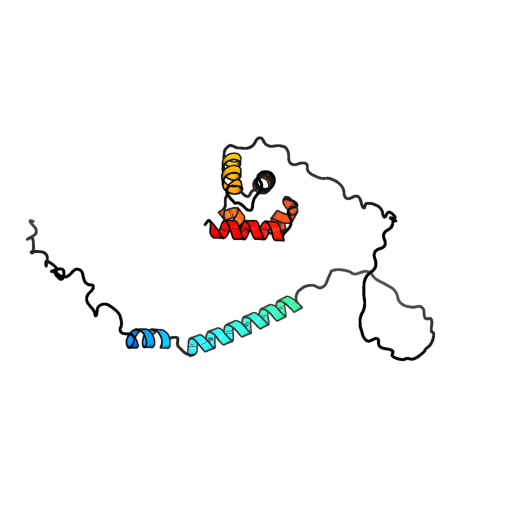 -40.277 -18.718 -19.395 1.00 53.03 90 PRO A C 1
ATOM 721 O O . PRO A 1 90 ? -39.294 -18.189 -18.874 1.00 53.03 90 PRO A O 1
ATOM 724 N N . ALA A 1 91 ? -40.454 -18.771 -20.710 1.00 42.22 91 ALA A N 1
ATOM 725 C CA . ALA A 1 91 ? -39.707 -18.009 -21.688 1.00 42.22 91 ALA A CA 1
ATOM 726 C C . ALA A 1 91 ? -40.096 -16.512 -21.693 1.00 42.22 91 ALA A C 1
ATOM 728 O O . ALA A 1 91 ? -41.256 -16.158 -21.527 1.00 42.22 91 ALA A O 1
ATOM 729 N N . LYS A 1 92 ? -39.095 -15.688 -22.036 1.00 41.22 92 LYS A N 1
ATOM 730 C CA . LYS A 1 92 ? -39.129 -14.456 -22.857 1.00 41.22 92 LYS A CA 1
ATOM 731 C C . LYS A 1 92 ? -39.946 -13.219 -22.417 1.00 41.22 92 LYS A C 1
ATOM 733 O O . LYS A 1 92 ? -41.162 -13.193 -22.491 1.00 41.22 92 LYS A O 1
ATOM 738 N N . LYS A 1 93 ? -39.156 -12.137 -22.295 1.00 45.28 93 LYS A N 1
ATOM 739 C CA . LYS A 1 93 ? -39.327 -10.760 -22.817 1.00 45.28 93 LYS A CA 1
ATOM 740 C C . LYS A 1 93 ? -40.447 -9.858 -22.268 1.00 45.28 93 LYS A C 1
ATOM 742 O O . LYS A 1 93 ? -41.558 -10.270 -22.001 1.00 45.28 93 LYS A O 1
ATOM 747 N N . GLU A 1 94 ? -40.075 -8.574 -22.290 1.00 38.97 94 GLU A N 1
ATOM 748 C CA . GLU A 1 94 ? -40.896 -7.362 -22.429 1.00 38.97 94 GLU A CA 1
ATOM 749 C C . GLU A 1 94 ? -41.167 -6.462 -21.201 1.00 38.97 94 GLU A C 1
ATOM 751 O O . GLU A 1 94 ? -42.034 -6.679 -20.368 1.00 38.97 94 GLU A O 1
ATOM 756 N N . SER A 1 95 ? -40.417 -5.350 -21.214 1.00 42.34 95 SER A N 1
ATOM 757 C CA . SER A 1 95 ? -40.874 -3.953 -21.114 1.00 42.34 95 SER A CA 1
ATOM 758 C C . SER A 1 95 ? -41.557 -3.408 -19.847 1.00 42.34 95 SER A C 1
ATOM 760 O O . SER A 1 95 ? -42.704 -3.689 -19.536 1.00 42.34 95 SER A O 1
ATOM 762 N N . ILE A 1 96 ? -40.850 -2.437 -19.248 1.00 45.00 96 ILE A N 1
ATOM 763 C CA . ILE A 1 96 ? -41.292 -1.062 -18.931 1.00 45.00 96 ILE A CA 1
ATOM 764 C C . ILE A 1 96 ? -42.687 -0.905 -18.289 1.00 45.00 96 ILE A C 1
ATOM 766 O O . ILE A 1 96 ? -43.690 -0.863 -18.995 1.00 45.00 96 ILE A O 1
ATOM 770 N N . LYS A 1 97 ? -42.730 -0.512 -17.003 1.00 41.06 97 LYS A N 1
ATOM 771 C CA . LYS A 1 97 ? -43.461 0.707 -16.586 1.00 41.06 97 LYS A CA 1
ATOM 772 C C . LYS A 1 97 ? -43.173 1.147 -15.149 1.00 41.06 97 LYS A C 1
ATOM 774 O O . LYS A 1 97 ? -43.253 0.379 -14.200 1.00 41.06 97 LYS A O 1
ATOM 779 N N . LYS A 1 98 ? -42.917 2.452 -15.033 1.00 48.56 98 LYS A N 1
ATOM 780 C CA . LYS A 1 98 ? -42.932 3.287 -13.825 1.00 48.56 98 LYS A CA 1
ATOM 781 C C . LYS A 1 98 ? -44.135 2.993 -12.916 1.00 48.56 98 LYS A C 1
ATOM 783 O O . LYS A 1 98 ? -45.264 3.002 -13.406 1.00 48.56 98 LYS A O 1
ATOM 788 N N . LYS A 1 99 ? -43.902 2.947 -11.599 1.00 39.94 99 LYS A N 1
ATOM 789 C CA . LYS A 1 99 ? -44.791 3.528 -10.572 1.00 39.94 99 LYS A CA 1
ATOM 790 C C . LYS A 1 99 ? -44.100 3.569 -9.198 1.00 39.94 99 LYS A C 1
ATOM 792 O O . LYS A 1 99 ? -43.841 2.540 -8.591 1.00 39.94 99 LYS A O 1
ATOM 797 N N . ALA A 1 100 ? -43.847 4.782 -8.705 1.00 46.38 100 ALA A N 1
ATOM 798 C CA . ALA A 1 100 ? -43.946 5.104 -7.275 1.00 46.38 100 ALA A CA 1
ATOM 799 C C . ALA A 1 100 ? -45.422 4.892 -6.828 1.00 46.38 100 ALA A C 1
ATOM 801 O O . ALA A 1 100 ? -46.275 4.925 -7.725 1.00 46.38 100 ALA A O 1
ATOM 802 N N . PRO A 1 101 ? -45.795 4.728 -5.532 1.00 46.12 101 PRO A N 1
ATOM 803 C CA . PRO A 1 101 ? -45.206 5.396 -4.359 1.00 46.12 101 PRO A CA 1
ATOM 804 C C . PRO A 1 101 ? -45.143 4.586 -3.032 1.00 46.12 101 PRO A C 1
ATOM 806 O O . PRO A 1 101 ? -45.711 3.512 -2.915 1.00 46.12 101 PRO A O 1
ATOM 809 N N . LYS A 1 102 ? -44.495 5.210 -2.027 1.00 38.34 102 LYS A N 1
ATOM 810 C CA . LYS A 1 102 ? -44.725 5.163 -0.558 1.00 38.34 102 LYS A CA 1
ATOM 811 C C . LYS A 1 102 ? -44.953 3.792 0.112 1.00 38.34 102 LYS A C 1
ATOM 813 O O . LYS A 1 102 ? -45.981 3.171 -0.115 1.00 38.34 102 LYS A O 1
ATOM 818 N N . LYS A 1 103 ? -44.150 3.473 1.141 1.00 40.19 103 LYS A N 1
ATOM 819 C CA . LYS A 1 103 ? -44.476 3.675 2.579 1.00 40.19 103 LYS A CA 1
ATOM 820 C C . LYS A 1 103 ? -43.473 2.903 3.455 1.00 40.19 103 LYS A C 1
ATOM 822 O O . LYS A 1 103 ? -43.312 1.698 3.302 1.00 40.19 103 LYS A O 1
ATOM 827 N N . GLU A 1 104 ? -42.829 3.611 4.379 1.00 45.84 104 GLU A N 1
ATOM 828 C CA . GLU A 1 104 ? -42.150 3.030 5.544 1.00 45.84 104 GLU A CA 1
ATOM 829 C C . GLU A 1 104 ? -43.134 2.185 6.379 1.00 45.84 104 GLU A C 1
ATOM 831 O O . GLU A 1 104 ? -44.348 2.424 6.343 1.00 45.84 104 GLU A O 1
ATOM 836 N N . PRO A 1 105 ? -42.630 1.238 7.187 1.00 47.91 105 PRO A N 1
ATOM 837 C CA . PRO A 1 105 ? -42.527 1.598 8.599 1.00 47.91 105 PRO A CA 1
ATOM 838 C C . PRO A 1 105 ? -41.260 1.077 9.294 1.00 47.91 105 PRO A C 1
ATOM 840 O O . PRO A 1 105 ? -40.918 -0.101 9.245 1.00 47.91 105 PRO A O 1
ATOM 843 N N . ALA A 1 106 ? -40.624 2.002 10.010 1.00 45.75 106 ALA A N 1
ATOM 844 C CA . ALA A 1 106 ? -40.104 1.857 11.367 1.00 45.75 106 ALA A CA 1
ATOM 845 C C . ALA A 1 106 ? -39.750 0.440 11.872 1.00 45.75 106 ALA A C 1
ATOM 847 O O . ALA A 1 106 ? -40.624 -0.341 12.256 1.00 45.75 106 ALA A O 1
ATOM 848 N N . LYS A 1 107 ? -38.452 0.204 12.113 1.00 46.34 107 LYS A N 1
ATOM 849 C CA . LYS A 1 107 ? -38.018 -0.598 13.266 1.00 46.34 107 LYS A CA 1
ATOM 850 C C . LYS A 1 107 ? -36.797 0.012 13.956 1.00 46.34 107 LYS A C 1
ATOM 852 O O . LYS A 1 107 ? -35.881 0.524 13.329 1.00 46.34 107 LYS A O 1
ATOM 857 N N . LYS A 1 108 ? -36.915 -0.001 15.281 1.00 41.66 108 LYS A N 1
ATOM 858 C CA . LYS A 1 108 ? -36.240 0.787 16.312 1.00 41.66 108 LYS A CA 1
ATOM 859 C C . LYS A 1 108 ? -34.715 0.604 16.430 1.00 41.66 108 LYS A C 1
ATOM 861 O O . LYS A 1 108 ? -34.190 -0.437 16.045 1.00 41.66 108 LYS A O 1
ATOM 866 N N . PRO A 1 109 ? -34.056 1.585 17.082 1.00 47.53 109 PRO A N 1
ATOM 867 C CA . PRO A 1 109 ? -32.621 1.639 17.327 1.00 47.53 109 PRO A CA 1
ATOM 868 C C . PRO A 1 109 ? -32.215 0.745 18.504 1.00 47.53 109 PRO A C 1
ATOM 870 O O . PRO A 1 109 ? -32.766 0.855 19.601 1.0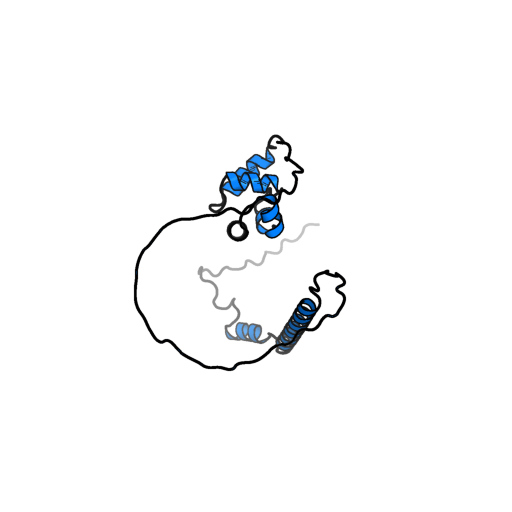0 47.53 109 PRO A O 1
ATOM 873 N N . THR A 1 110 ? -31.202 -0.095 18.315 1.00 40.69 110 THR A N 1
ATOM 874 C CA . THR A 1 110 ? -30.462 -0.686 19.435 1.00 40.69 110 THR A CA 1
ATOM 875 C C . THR A 1 110 ? -29.288 0.211 19.788 1.00 40.69 110 THR A C 1
ATOM 877 O O . THR A 1 110 ? -28.229 0.194 19.169 1.00 40.69 110 THR A O 1
ATOM 880 N N . LYS A 1 111 ? -29.566 1.016 20.807 1.00 44.38 111 LYS A N 1
ATOM 881 C CA . LYS A 1 111 ? -28.667 1.692 21.734 1.00 44.38 111 LYS A CA 1
ATOM 882 C C . LYS A 1 111 ? -27.507 0.766 22.149 1.00 44.38 111 LYS A C 1
ATOM 884 O O . LYS A 1 111 ? -27.744 -0.238 22.812 1.00 44.38 111 LYS A O 1
ATOM 889 N N . ALA A 1 112 ? -26.281 1.134 21.790 1.00 43.06 112 ALA A N 1
ATOM 890 C CA . ALA A 1 112 ? -25.070 0.738 22.503 1.00 43.06 112 ALA A CA 1
ATOM 891 C C . ALA A 1 112 ? -24.314 2.017 22.878 1.00 43.06 112 ALA A C 1
ATOM 893 O O . ALA A 1 112 ? -24.211 2.956 22.090 1.00 43.06 112 ALA A O 1
ATOM 894 N N . GLU A 1 113 ? -23.922 2.061 24.142 1.00 39.56 113 GLU A N 1
ATOM 895 C CA . GLU A 1 113 ? -23.491 3.225 24.899 1.00 39.56 113 GLU A CA 1
ATOM 896 C C . GLU A 1 113 ? -22.151 3.844 24.468 1.00 39.56 113 GLU A C 1
ATOM 898 O O . GLU A 1 113 ? -21.338 3.205 23.800 1.00 39.56 113 GLU A O 1
ATOM 903 N N . PRO A 1 114 ? -21.925 5.111 24.864 1.00 59.22 114 PRO A N 1
ATOM 904 C CA . PRO A 1 114 ? -20.843 5.956 24.386 1.00 59.22 114 PRO A CA 1
ATOM 905 C C . PRO A 1 114 ? -19.622 5.873 25.309 1.00 59.22 114 PRO A C 1
ATOM 907 O O . PRO A 1 114 ? -19.739 6.098 26.510 1.00 59.22 114 PRO A O 1
ATOM 910 N N . ALA A 1 115 ? -18.421 5.653 24.770 1.00 39.66 115 ALA A N 1
ATOM 911 C CA . ALA A 1 115 ? -17.204 5.800 25.573 1.00 39.66 115 ALA A CA 1
ATOM 912 C C . ALA A 1 115 ? -15.956 6.124 24.740 1.00 39.66 115 ALA A C 1
ATOM 914 O O . ALA A 1 115 ? -15.130 5.261 24.474 1.00 39.66 115 ALA A O 1
ATOM 915 N N . LYS A 1 116 ? -15.835 7.404 24.375 1.00 40.69 116 LYS A N 1
ATOM 916 C CA . LYS A 1 116 ? -14.651 8.284 24.501 1.00 40.69 116 LYS A CA 1
ATOM 917 C C . LYS A 1 116 ? -14.651 9.291 23.359 1.00 40.69 116 LYS A C 1
ATOM 919 O O . LYS A 1 116 ? -14.196 9.014 22.258 1.00 40.69 116 LYS A O 1
ATOM 924 N N . LYS A 1 117 ? -15.119 10.505 23.660 1.00 39.62 117 LYS A N 1
ATOM 925 C CA . LYS A 1 117 ? -14.729 11.693 22.897 1.00 39.62 117 LYS A CA 1
ATOM 926 C C . LYS A 1 117 ? -13.197 11.793 22.969 1.00 39.62 117 LYS A C 1
ATOM 928 O O . LYS A 1 117 ? -12.688 11.916 24.088 1.00 39.62 117 LYS A O 1
ATOM 933 N N . PRO A 1 118 ? -12.454 11.745 21.851 1.00 46.56 118 PRO A N 1
ATOM 934 C CA . PRO A 1 118 ? -11.052 12.112 21.882 1.00 46.56 118 PRO A CA 1
ATOM 935 C C . PRO A 1 118 ? -10.991 13.606 22.200 1.00 46.56 118 PRO A C 1
ATOM 937 O O . PRO A 1 118 ? -11.608 14.441 21.535 1.00 46.56 118 PRO A O 1
ATOM 940 N N . ALA A 1 119 ? -10.314 13.930 23.298 1.00 45.97 119 ALA A N 1
ATOM 941 C CA . ALA A 1 119 ? -9.997 15.298 23.657 1.00 45.97 119 ALA A CA 1
ATOM 942 C C . ALA A 1 119 ? -9.344 15.980 22.447 1.00 45.97 119 ALA A C 1
ATOM 944 O O . ALA A 1 119 ? -8.376 15.451 21.902 1.00 45.97 119 ALA A O 1
ATOM 945 N N . LYS A 1 120 ? -9.876 17.140 22.039 1.00 47.00 120 LYS A N 1
ATOM 946 C CA . LYS A 1 120 ? -9.248 18.041 21.065 1.00 47.00 120 LYS A CA 1
ATOM 947 C C . LYS A 1 120 ? -7.871 18.449 21.601 1.00 47.00 120 LYS A C 1
ATOM 949 O O . LYS A 1 120 ? -7.743 19.459 22.291 1.00 47.00 120 LYS A O 1
ATOM 954 N N . LYS A 1 121 ? -6.843 17.640 21.341 1.00 55.81 121 LYS A N 1
ATOM 955 C CA . LYS A 1 121 ? -5.450 18.060 21.477 1.00 55.81 121 LYS A CA 1
ATOM 956 C C . LYS A 1 121 ? -5.207 19.107 20.395 1.00 55.81 121 LYS A C 1
ATOM 958 O O . LYS A 1 121 ? -5.641 18.936 19.260 1.00 55.81 121 LYS A O 1
ATOM 963 N N . LYS A 1 122 ? -4.589 20.226 20.775 1.00 58.78 122 LYS A N 1
ATOM 964 C CA . LYS A 1 122 ? -4.149 21.238 19.811 1.00 58.78 122 LYS A CA 1
ATOM 965 C C . LYS A 1 122 ? -3.194 20.564 18.817 1.00 58.78 122 LYS A C 1
ATOM 967 O O . LYS A 1 122 ? -2.332 19.818 19.291 1.00 58.78 122 LYS A O 1
ATOM 972 N N . PRO A 1 123 ? -3.342 20.816 17.505 1.00 62.19 123 PRO A N 1
ATOM 973 C CA . PRO A 1 123 ? -2.523 20.163 16.502 1.00 62.19 123 PRO A CA 1
ATOM 974 C C . PRO A 1 123 ? -1.061 20.510 16.746 1.00 62.19 123 PRO A C 1
ATOM 976 O O . PRO A 1 123 ? -0.692 21.676 16.917 1.00 62.19 123 PRO A O 1
ATOM 979 N N . THR A 1 124 ? -0.214 19.493 16.847 1.00 79.69 124 THR A N 1
ATOM 980 C CA . THR A 1 124 ? 1.227 19.726 16.905 1.00 79.69 124 THR A CA 1
ATOM 981 C C . THR A 1 124 ? 1.724 20.147 15.518 1.00 79.69 124 THR A C 1
ATOM 983 O O . THR A 1 124 ? 1.183 19.721 14.503 1.00 79.69 124 THR A O 1
ATOM 986 N N . LYS A 1 125 ? 2.801 20.943 15.425 1.00 84.31 125 LYS A N 1
ATOM 987 C CA . LYS A 1 125 ? 3.378 21.388 14.129 1.00 84.31 125 LYS A CA 1
ATOM 988 C C . LYS A 1 125 ? 3.705 20.240 13.154 1.00 84.31 125 LYS A C 1
ATOM 990 O O . LYS A 1 125 ? 3.914 20.478 11.969 1.00 84.31 125 LYS A O 1
ATOM 995 N N . LYS A 1 126 ? 3.826 19.005 13.653 1.00 87.88 126 LYS A N 1
ATOM 996 C CA . LYS A 1 126 ? 4.037 17.801 12.837 1.00 87.88 126 LYS A CA 1
ATOM 997 C C . LYS A 1 126 ? 2.751 17.352 12.139 1.00 87.88 126 LYS A C 1
ATOM 999 O O . LYS A 1 126 ? 2.815 16.926 10.995 1.00 87.88 126 LYS A O 1
ATOM 1004 N N . GLU A 1 127 ? 1.607 17.500 12.797 1.00 91.44 127 GLU A N 1
ATOM 1005 C CA . GLU A 1 127 ? 0.293 17.138 12.261 1.00 91.44 127 GLU A CA 1
ATOM 1006 C C . GLU A 1 127 ? -0.097 18.048 11.095 1.00 91.44 127 GLU A C 1
ATOM 1008 O O . GLU A 1 127 ? -0.572 17.563 10.081 1.00 91.44 127 GLU A O 1
ATOM 1013 N N . GLU A 1 128 ? 0.191 19.350 11.171 1.00 92.00 128 GLU A N 1
ATOM 1014 C CA . GLU A 1 128 ? -0.078 20.283 10.065 1.00 92.00 128 GLU A CA 1
ATOM 1015 C C . GLU A 1 128 ? 0.721 19.933 8.800 1.00 92.00 128 GLU A C 1
ATOM 1017 O O . GLU A 1 128 ? 0.185 19.949 7.692 1.00 92.00 128 GLU A O 1
ATOM 1022 N N . LYS A 1 129 ? 1.999 19.559 8.964 1.00 94.50 129 LYS A N 1
ATOM 1023 C CA . LYS A 1 129 ? 2.840 19.085 7.854 1.00 94.50 129 LYS A CA 1
ATOM 1024 C C . LYS A 1 129 ? 2.320 17.769 7.285 1.00 94.50 129 LYS A C 1
ATOM 1026 O O . LYS A 1 129 ? 2.221 17.643 6.070 1.00 94.50 129 LYS A O 1
ATOM 1031 N N . ALA A 1 130 ? 1.926 16.837 8.151 1.00 95.19 130 ALA A N 1
ATOM 1032 C CA . ALA A 1 130 ? 1.316 15.578 7.738 1.00 95.19 130 ALA A CA 1
ATOM 1033 C C . ALA A 1 130 ? 0.020 15.808 6.946 1.00 95.19 130 ALA A C 1
ATOM 1035 O O . ALA A 1 130 ? -0.165 15.220 5.886 1.00 95.19 130 ALA A O 1
ATOM 1036 N N . ILE A 1 131 ? -0.851 16.719 7.394 1.00 95.00 131 ILE A N 1
ATOM 1037 C CA . ILE A 1 131 ? -2.080 17.076 6.671 1.00 95.00 131 ILE A CA 1
ATOM 1038 C C . ILE A 1 131 ? -1.738 17.659 5.295 1.00 95.00 131 ILE A C 1
ATOM 1040 O O . ILE A 1 131 ? -2.359 17.278 4.304 1.00 95.00 131 ILE A O 1
ATOM 1044 N N . ALA A 1 132 ? -0.739 18.541 5.198 1.00 95.19 132 ALA A N 1
ATOM 1045 C CA . ALA A 1 132 ? -0.294 19.098 3.920 1.00 95.19 132 ALA A CA 1
ATOM 1046 C C . ALA A 1 132 ? 0.269 18.018 2.970 1.00 95.19 132 ALA A C 1
ATOM 1048 O O . ALA A 1 132 ? -0.037 18.014 1.778 1.00 95.19 132 ALA A O 1
ATOM 1049 N N . GLU A 1 133 ? 1.046 17.066 3.488 1.00 94.81 133 GLU A N 1
ATOM 1050 C CA . GLU A 1 133 ? 1.598 15.956 2.704 1.00 94.81 133 GLU A CA 1
ATOM 1051 C C . GLU A 1 133 ? 0.513 14.975 2.245 1.00 94.81 133 GLU A C 1
ATOM 1053 O O . GLU A 1 133 ? 0.463 14.619 1.066 1.00 94.81 133 GLU A O 1
ATOM 1058 N N . LEU A 1 134 ? -0.403 14.586 3.134 1.00 94.44 134 LEU A N 1
ATOM 1059 C CA . LEU A 1 134 ? -1.505 13.675 2.819 1.00 94.44 134 LEU A CA 1
ATOM 1060 C C . LEU A 1 134 ? -2.521 14.317 1.866 1.00 94.44 134 LEU A C 1
ATOM 1062 O O . LEU A 1 134 ? -2.952 13.669 0.915 1.00 94.44 134 LEU A O 1
ATOM 1066 N N . SER A 1 135 ? -2.853 15.598 2.051 1.00 95.19 135 SER A N 1
ATOM 1067 C CA . SER A 1 135 ? -3.753 16.340 1.148 1.00 95.19 135 SER A CA 1
ATOM 1068 C C . SER A 1 135 ? -3.149 16.613 -0.232 1.00 95.19 135 SER A C 1
ATOM 1070 O O . SER A 1 135 ? -3.881 16.895 -1.180 1.00 95.19 135 SER A O 1
ATOM 1072 N N . SER A 1 136 ? -1.828 16.468 -0.395 1.00 95.38 136 SER A N 1
ATOM 1073 C CA . SER A 1 136 ? -1.195 16.518 -1.717 1.00 95.38 136 SER A CA 1
ATOM 1074 C C . SER A 1 136 ? -1.578 15.324 -2.608 1.00 95.38 136 SER A C 1
ATOM 1076 O O . SER A 1 136 ? -1.449 15.394 -3.837 1.00 95.38 136 SER A O 1
ATOM 1078 N N . LEU A 1 137 ? -2.083 14.230 -2.020 1.00 95.06 137 LEU A N 1
ATOM 1079 C CA . LEU A 1 137 ? -2.641 13.108 -2.764 1.00 95.06 137 LEU A CA 1
ATOM 1080 C C . LEU A 1 137 ? -4.026 13.478 -3.302 1.00 95.06 137 LEU A C 1
ATOM 1082 O O . LEU A 1 137 ? -4.960 13.717 -2.546 1.00 95.06 137 LEU A O 1
ATOM 1086 N N . ARG A 1 138 ? -4.207 13.392 -4.627 1.00 91.44 138 ARG A N 1
ATOM 1087 C CA . ARG A 1 138 ? -5.503 13.655 -5.292 1.00 91.44 138 ARG A CA 1
ATOM 1088 C C . ARG A 1 138 ? -6.673 12.825 -4.746 1.00 91.44 138 ARG A C 1
ATOM 1090 O O . ARG A 1 138 ? -7.826 13.189 -4.951 1.00 91.44 138 ARG A O 1
ATOM 1097 N N . ALA A 1 139 ? -6.387 11.685 -4.120 1.00 93.25 139 ALA A N 1
ATOM 1098 C CA . ALA A 1 139 ? -7.393 10.782 -3.574 1.00 93.25 139 ALA A CA 1
ATOM 1099 C C . ALA A 1 139 ? -7.887 11.179 -2.169 1.00 93.25 139 ALA A C 1
ATOM 1101 O O . ALA A 1 139 ? -8.944 10.698 -1.763 1.00 93.25 139 ALA A O 1
ATOM 1102 N N . VAL A 1 140 ? -7.163 12.036 -1.444 1.00 95.81 140 VAL A N 1
ATOM 1103 C CA . VAL A 1 140 ? -7.425 12.341 -0.031 1.00 95.81 140 VAL A CA 1
ATOM 1104 C C . VAL A 1 140 ? -8.024 13.739 0.086 1.00 95.81 140 VAL A C 1
ATOM 1106 O O . VAL A 1 140 ? -7.447 14.716 -0.386 1.00 95.81 140 VAL A O 1
ATOM 1109 N N . LYS A 1 141 ? -9.195 13.852 0.718 1.00 96.12 141 LYS A N 1
ATOM 1110 C CA . LYS A 1 141 ? -9.767 15.163 1.074 1.00 96.12 141 LYS A CA 1
ATOM 1111 C C . LYS A 1 141 ? -9.108 15.699 2.345 1.00 96.12 141 LYS A C 1
ATOM 1113 O O . LYS A 1 141 ? -8.673 14.920 3.187 1.00 96.12 141 LYS A O 1
ATOM 1118 N N . THR A 1 142 ? -9.105 17.015 2.540 1.00 94.44 142 THR A N 1
ATOM 1119 C CA . THR A 1 142 ? -8.572 17.644 3.765 1.00 94.44 142 THR A CA 1
ATOM 1120 C C . THR A 1 142 ? -9.240 17.102 5.034 1.00 94.44 142 THR A C 1
ATOM 1122 O O . THR A 1 142 ? -8.554 16.768 5.993 1.00 94.44 142 THR A O 1
ATOM 1125 N N . GLU A 1 143 ? -10.557 16.887 4.996 1.00 95.00 143 GLU A N 1
ATOM 1126 C CA . GLU A 1 143 ? -11.326 16.287 6.099 1.00 95.00 143 GLU A CA 1
ATOM 1127 C C . GLU A 1 143 ? -10.918 14.837 6.409 1.00 95.00 143 GLU A C 1
ATOM 1129 O O . GLU A 1 143 ? -10.962 14.392 7.554 1.00 95.00 143 GLU A O 1
ATOM 1134 N N . GLU A 1 144 ? -10.547 14.069 5.382 1.00 95.31 144 GLU A N 1
ATOM 1135 C CA . GLU A 1 144 ? -10.102 12.681 5.534 1.00 95.31 144 GLU A CA 1
ATOM 1136 C C . GLU A 1 144 ? -8.674 12.643 6.090 1.00 95.31 144 GLU A C 1
ATOM 1138 O O . GLU A 1 144 ? -8.386 11.834 6.969 1.00 95.31 144 GLU A O 1
ATOM 1143 N N . ALA A 1 145 ? -7.808 13.563 5.654 1.00 95.75 145 ALA A N 1
ATOM 1144 C CA . ALA A 1 145 ? -6.446 13.696 6.164 1.00 95.75 145 ALA A CA 1
ATOM 1145 C C . ALA A 1 145 ? -6.420 13.977 7.675 1.00 95.75 145 ALA A C 1
ATOM 1147 O O . ALA A 1 145 ? -5.655 13.344 8.398 1.00 95.75 145 ALA A O 1
ATOM 1148 N N . GLU A 1 146 ? -7.296 14.851 8.180 1.00 95.25 146 GLU A N 1
ATOM 1149 C CA . GLU A 1 146 ? -7.404 15.117 9.622 1.00 95.25 146 GLU A CA 1
ATOM 1150 C C . GLU A 1 146 ? -7.767 13.856 10.422 1.00 95.25 146 GLU A C 1
ATOM 1152 O O . GLU A 1 146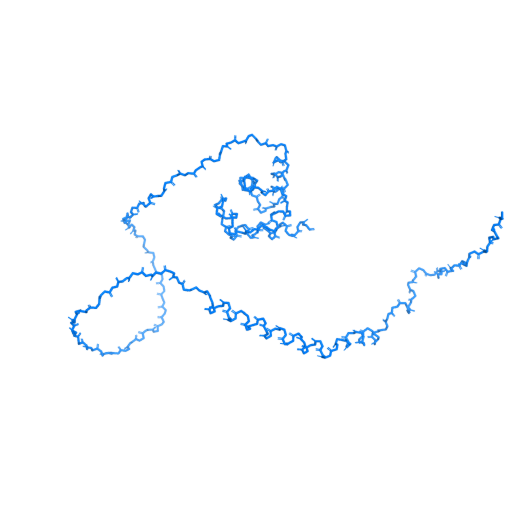 ? -7.199 13.601 11.486 1.00 95.25 146 GLU A O 1
ATOM 1157 N N . LYS A 1 147 ? -8.676 13.025 9.894 1.00 95.56 147 LYS A N 1
ATOM 1158 C CA . LYS A 1 147 ? -9.059 11.753 10.527 1.00 95.56 147 LYS A CA 1
ATOM 1159 C C . LYS A 1 147 ? -7.916 10.742 10.519 1.00 95.56 147 LYS A C 1
ATOM 1161 O O . LYS A 1 147 ? -7.733 10.037 11.506 1.00 95.56 147 LYS A O 1
ATOM 1166 N N . LEU A 1 148 ? -7.147 10.677 9.433 1.00 94.94 148 LEU A N 1
ATOM 1167 C CA . LEU A 1 148 ? -5.992 9.783 9.317 1.00 94.94 148 LEU A CA 1
ATOM 1168 C C . LEU A 1 148 ? -4.883 10.174 10.300 1.00 94.94 148 LEU A C 1
ATOM 1170 O O . LEU A 1 148 ? -4.326 9.312 10.976 1.00 94.94 148 LEU A O 1
ATOM 1174 N N . VAL A 1 149 ? -4.629 11.474 10.462 1.00 95.94 149 VAL A N 1
ATOM 1175 C CA . VAL A 1 149 ? -3.672 11.975 11.457 1.00 95.94 149 VAL A CA 1
ATOM 1176 C C . VAL A 1 149 ? -4.160 11.704 12.881 1.00 95.94 149 VAL A C 1
ATOM 1178 O O . VAL A 1 149 ? -3.370 11.299 13.733 1.00 95.94 149 VAL A O 1
ATOM 1181 N N . ALA A 1 150 ? -5.467 11.827 13.140 1.00 94.00 150 ALA A N 1
ATOM 1182 C CA . ALA A 1 150 ? -6.055 11.440 14.423 1.00 94.00 150 ALA A CA 1
ATOM 1183 C C . ALA A 1 150 ? -5.927 9.929 14.713 1.00 94.00 150 ALA A C 1
ATOM 1185 O O . ALA A 1 150 ? -5.795 9.551 15.877 1.00 94.00 150 ALA A O 1
ATOM 1186 N N . ALA A 1 151 ? -5.917 9.089 13.671 1.00 94.88 151 ALA A N 1
ATOM 1187 C CA . ALA A 1 151 ? -5.634 7.650 13.742 1.00 94.88 151 ALA A CA 1
ATOM 1188 C C . ALA A 1 151 ? -4.125 7.325 13.847 1.00 94.88 151 ALA A C 1
ATOM 1190 O O . ALA A 1 151 ? -3.735 6.163 13.914 1.00 94.88 151 ALA A O 1
ATOM 1191 N N . GLY A 1 152 ? -3.256 8.340 13.883 1.00 94.25 152 GLY A N 1
ATOM 1192 C CA . GLY A 1 152 ? -1.811 8.171 14.045 1.00 94.25 152 GLY A CA 1
ATOM 1193 C C . GLY A 1 152 ? -1.035 7.961 12.744 1.00 94.25 152 GLY A C 1
ATOM 1194 O O . GLY A 1 152 ? 0.144 7.623 12.802 1.00 94.25 152 GLY A O 1
ATOM 1195 N N . ILE A 1 153 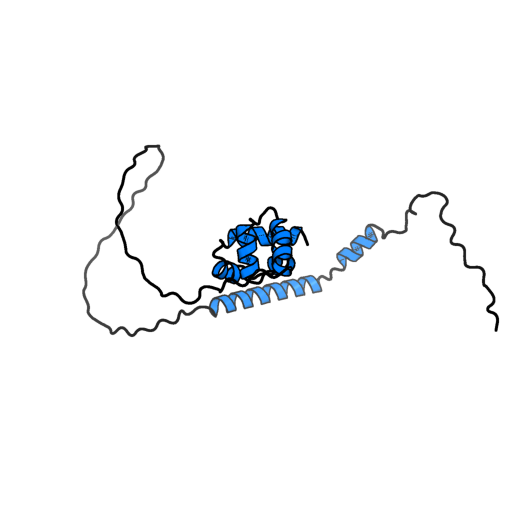? -1.652 8.181 11.581 1.00 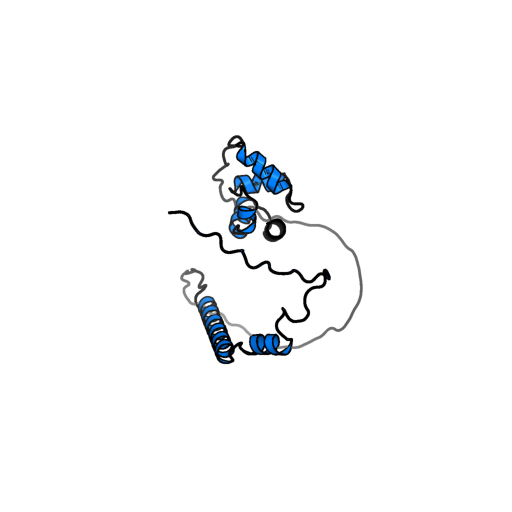96.06 153 ILE A N 1
ATOM 1196 C CA . ILE A 1 153 ? -0.975 8.112 10.281 1.00 96.06 153 ILE A CA 1
ATOM 1197 C C . ILE A 1 153 ? -0.354 9.479 9.997 1.00 96.06 153 ILE A C 1
ATOM 1199 O O . ILE A 1 153 ? -1.057 10.439 9.683 1.00 96.06 153 ILE A O 1
ATOM 1203 N N . VAL A 1 154 ? 0.968 9.574 10.139 1.00 95.75 154 VAL A N 1
ATOM 1204 C CA . VAL A 1 154 ? 1.698 10.846 10.018 1.00 95.75 154 VAL A CA 1
ATOM 1205 C C . VAL A 1 154 ? 2.389 10.967 8.660 1.00 95.75 154 VAL A C 1
ATOM 1207 O O . VAL A 1 154 ? 2.523 12.073 8.147 1.00 95.75 154 VAL A O 1
ATOM 1210 N N . THR A 1 155 ? 2.812 9.851 8.060 1.00 96.50 155 THR A N 1
ATOM 1211 C CA . THR A 1 155 ? 3.580 9.848 6.806 1.00 96.50 155 THR A CA 1
ATOM 1212 C C . THR A 1 155 ? 2.881 9.095 5.670 1.00 96.50 155 THR A C 1
ATOM 1214 O O . THR A 1 155 ? 1.979 8.284 5.887 1.00 96.50 155 THR A O 1
ATOM 1217 N N . LEU A 1 156 ? 3.328 9.331 4.428 1.00 95.94 156 LEU A N 1
ATOM 1218 C CA . LEU A 1 156 ? 2.864 8.581 3.250 1.00 95.94 156 LEU A CA 1
ATOM 1219 C C . LEU A 1 156 ? 3.186 7.084 3.350 1.00 95.94 156 LEU A C 1
ATOM 1221 O O . LEU A 1 156 ? 2.391 6.261 2.900 1.00 95.94 156 LEU A O 1
ATOM 1225 N N . SER A 1 157 ? 4.321 6.735 3.960 1.00 96.38 157 SER A N 1
ATOM 1226 C CA . SER A 1 157 ? 4.712 5.346 4.208 1.00 96.38 157 SER A CA 1
ATOM 1227 C C . SER A 1 157 ? 3.757 4.670 5.187 1.00 96.38 157 SER A C 1
ATOM 1229 O O . SER A 1 157 ? 3.306 3.559 4.921 1.00 96.38 157 SER A O 1
ATOM 1231 N N . ASP A 1 158 ? 3.379 5.358 6.269 1.00 95.69 158 ASP A N 1
ATOM 1232 C CA . ASP A 1 158 ? 2.406 4.826 7.230 1.00 95.69 158 ASP A CA 1
ATOM 1233 C C . ASP A 1 158 ? 1.062 4.542 6.547 1.00 95.69 158 ASP A C 1
ATOM 1235 O O . ASP A 1 158 ? 0.447 3.510 6.797 1.00 95.69 158 ASP A O 1
ATOM 1239 N N . LEU A 1 159 ? 0.629 5.419 5.633 1.00 95.69 159 LEU A N 1
ATOM 1240 C CA . LEU A 1 159 ? -0.585 5.209 4.843 1.00 95.69 159 LEU A CA 1
ATOM 1241 C C . LEU A 1 159 ? -0.439 4.050 3.843 1.00 95.69 159 LEU A C 1
ATOM 1243 O O . LEU A 1 159 ? -1.397 3.319 3.609 1.00 95.69 159 LEU A O 1
ATOM 1247 N N . ALA A 1 160 ? 0.735 3.863 3.242 1.00 96.94 160 ALA A N 1
ATOM 1248 C CA . ALA A 1 160 ? 0.977 2.790 2.279 1.00 96.94 160 ALA A CA 1
ATOM 1249 C C . ALA A 1 160 ? 0.980 1.389 2.919 1.00 96.94 160 ALA A C 1
ATOM 1251 O O . ALA A 1 160 ? 0.607 0.420 2.260 1.00 96.94 160 ALA A O 1
ATOM 1252 N N . PHE A 1 161 ? 1.375 1.289 4.191 1.00 96.88 161 PHE A N 1
ATOM 1253 C CA . PHE A 1 161 ? 1.480 0.027 4.932 1.00 96.88 161 PHE A CA 1
ATOM 1254 C C . PHE A 1 161 ? 0.446 -0.104 6.061 1.00 96.88 161 PHE A C 1
ATOM 1256 O O . PHE A 1 161 ? 0.620 -0.917 6.970 1.00 96.88 161 PHE A O 1
ATOM 1263 N N . CYS A 1 162 ? -0.632 0.683 6.027 1.00 96.38 162 CYS A N 1
ATOM 1264 C CA . CYS A 1 162 ? -1.661 0.618 7.059 1.00 96.38 162 CYS A CA 1
ATOM 1265 C C . CYS A 1 162 ? -2.583 -0.600 6.897 1.00 96.38 162 CYS A C 1
ATOM 1267 O O . CYS A 1 162 ? -2.894 -1.062 5.798 1.00 96.38 162 CYS A O 1
ATOM 1269 N N . GLU A 1 163 ? -3.075 -1.109 8.027 1.00 96.75 163 GLU A N 1
ATOM 1270 C CA . GLU A 1 163 ? -4.108 -2.141 8.036 1.00 96.75 163 GLU A CA 1
ATOM 1271 C C . GLU A 1 163 ? -5.482 -1.510 7.785 1.00 96.75 163 GLU A C 1
ATOM 1273 O O . GLU A 1 163 ? -6.058 -0.865 8.668 1.00 96.75 163 GLU A O 1
ATOM 1278 N N . VAL A 1 164 ? -6.022 -1.735 6.585 1.00 96.88 164 VAL A N 1
ATOM 1279 C CA . VAL A 1 164 ? -7.269 -1.117 6.103 1.00 96.88 164 VAL A CA 1
ATOM 1280 C C . VAL A 1 164 ? -8.431 -1.296 7.088 1.00 96.88 164 VAL A C 1
ATOM 1282 O O . VAL A 1 164 ? -9.159 -0.344 7.358 1.00 96.88 164 VAL A O 1
ATOM 1285 N N . ASP A 1 165 ? -8.566 -2.475 7.700 1.00 96.81 165 ASP A N 1
ATOM 1286 C CA . ASP A 1 165 ? -9.655 -2.777 8.638 1.00 96.81 165 ASP A CA 1
ATOM 1287 C C . ASP A 1 165 ? -9.595 -1.963 9.937 1.00 96.81 165 ASP A C 1
ATOM 1289 O O . ASP A 1 165 ? -10.636 -1.631 10.509 1.00 96.81 165 ASP A O 1
ATOM 1293 N N . LYS A 1 166 ? -8.388 -1.667 10.439 1.00 95.75 166 LYS A N 1
ATOM 1294 C CA . LYS A 1 166 ? -8.206 -0.869 11.662 1.00 95.75 166 LYS A CA 1
ATOM 1295 C C . LYS A 1 166 ? -8.537 0.588 11.376 1.00 95.75 166 LYS A C 1
ATOM 1297 O O . LYS A 1 166 ? -9.361 1.179 12.070 1.00 95.75 166 LYS A O 1
ATOM 1302 N N . VAL A 1 167 ? -7.984 1.117 10.286 1.00 95.75 167 VAL A N 1
ATOM 1303 C CA . VAL A 1 167 ? -8.211 2.502 9.864 1.00 95.75 167 VAL A CA 1
ATOM 1304 C C . VAL A 1 167 ? -9.683 2.737 9.529 1.00 95.75 167 VAL A C 1
ATOM 1306 O O . VAL A 1 167 ? -10.238 3.752 9.940 1.00 95.75 167 VAL A O 1
ATOM 1309 N N . ALA A 1 168 ? -10.357 1.794 8.864 1.00 96.81 168 ALA A N 1
ATOM 1310 C CA . ALA A 1 168 ? -11.785 1.896 8.557 1.00 96.81 168 ALA A CA 1
ATOM 1311 C C . ALA A 1 168 ? -12.646 1.991 9.827 1.00 96.81 168 ALA A C 1
ATOM 1313 O O . ALA A 1 168 ? -13.561 2.811 9.901 1.00 96.81 168 ALA A O 1
ATOM 1314 N N . LYS A 1 169 ? -12.329 1.198 10.858 1.00 96.94 169 LYS A N 1
ATOM 1315 C CA . LYS A 1 169 ? -13.049 1.223 12.143 1.00 96.94 169 LYS A CA 1
ATOM 1316 C C . LYS A 1 169 ? -12.822 2.517 12.919 1.00 96.94 169 LYS A C 1
ATOM 1318 O O . LYS A 1 169 ? -13.754 3.005 13.551 1.00 96.94 169 LYS A O 1
ATOM 1323 N N . GLU A 1 170 ? -11.608 3.058 12.882 1.00 95.56 170 GLU A N 1
ATOM 1324 C CA . GLU A 1 170 ? -11.250 4.273 13.623 1.00 95.56 170 GLU A CA 1
ATOM 1325 C C . GLU A 1 170 ? -11.736 5.551 12.933 1.00 95.56 170 GLU A C 1
ATOM 1327 O O . GLU A 1 170 ? -12.268 6.450 13.582 1.00 95.56 170 GLU A O 1
ATOM 1332 N N . THR A 1 171 ? -11.584 5.630 11.611 1.00 95.31 171 THR A N 1
ATOM 1333 C CA . THR A 1 171 ? -11.908 6.834 10.829 1.00 95.31 171 THR A CA 1
ATOM 1334 C C . THR A 1 171 ? -13.345 6.851 10.308 1.00 95.31 171 THR A C 1
ATOM 1336 O O . THR A 1 171 ? -13.864 7.921 9.971 1.00 95.31 171 THR A O 1
ATOM 1339 N N . GLY A 1 172 ? -13.997 5.684 10.233 1.00 96.50 172 GLY A N 1
ATOM 1340 C CA . GLY A 1 172 ? -15.315 5.517 9.621 1.00 96.50 172 GLY A CA 1
ATOM 1341 C C . GLY A 1 172 ? -15.316 5.722 8.103 1.00 96.50 172 GLY A C 1
ATOM 1342 O O . GLY A 1 172 ? -16.356 6.058 7.543 1.00 96.50 172 GLY A O 1
ATOM 1343 N N . ILE A 1 173 ? -14.158 5.602 7.449 1.00 96.31 173 ILE A N 1
ATOM 1344 C CA . ILE A 1 173 ? -14.017 5.699 5.992 1.00 96.31 173 ILE A CA 1
ATOM 1345 C C . ILE A 1 173 ? -14.220 4.307 5.380 1.00 96.31 173 ILE A C 1
ATOM 1347 O O . ILE A 1 173 ? -13.789 3.302 5.946 1.00 96.31 173 ILE A O 1
ATOM 1351 N N . ASP A 1 174 ? -14.860 4.252 4.211 1.00 97.12 174 ASP A N 1
ATOM 1352 C CA . ASP A 1 174 ? -15.074 3.004 3.480 1.00 97.12 174 ASP A CA 1
ATOM 1353 C C . ASP A 1 174 ? -13.750 2.309 3.119 1.00 97.12 174 ASP A C 1
ATOM 1355 O O . ASP A 1 174 ? -12.775 2.942 2.698 1.00 97.12 174 ASP A O 1
ATOM 1359 N N . VAL A 1 175 ? -13.746 0.978 3.221 1.00 97.00 175 VAL A N 1
ATOM 1360 C CA . VAL A 1 175 ? -12.591 0.104 2.939 1.00 97.00 175 VAL A CA 1
ATOM 1361 C C . VAL A 1 175 ? -12.048 0.339 1.527 1.00 97.00 175 VAL A C 1
ATOM 1363 O O . VAL A 1 175 ? -10.846 0.541 1.339 1.00 97.00 175 VAL A O 1
ATOM 1366 N N . ASP A 1 176 ? -12.940 0.404 0.536 1.00 96.62 176 ASP A N 1
ATOM 1367 C CA . ASP A 1 176 ? -12.570 0.638 -0.861 1.00 96.62 176 ASP A CA 1
ATOM 1368 C C . ASP A 1 176 ? -11.893 1.999 -1.038 1.00 96.62 176 ASP A C 1
ATOM 1370 O O . ASP A 1 176 ? -10.912 2.133 -1.774 1.00 96.62 176 ASP A O 1
ATOM 1374 N N . ARG A 1 177 ? -12.365 3.017 -0.310 1.00 96.50 177 ARG A N 1
ATOM 1375 C CA . ARG A 1 177 ? -11.797 4.360 -0.373 1.00 96.50 177 ARG A CA 1
ATOM 1376 C C . ARG A 1 177 ? -10.386 4.385 0.207 1.00 96.50 177 ARG A C 1
ATOM 1378 O O . ARG A 1 177 ? -9.500 4.945 -0.432 1.00 96.50 177 ARG A O 1
ATOM 1385 N N . ILE A 1 178 ? -10.161 3.747 1.356 1.00 96.75 178 ILE A N 1
ATOM 1386 C CA . ILE A 1 178 ? -8.825 3.627 1.961 1.00 96.75 178 ILE A CA 1
ATOM 1387 C C . ILE A 1 178 ? -7.877 2.873 1.018 1.00 96.75 178 ILE A C 1
ATOM 1389 O O . ILE A 1 178 ? -6.755 3.323 0.797 1.00 96.75 178 ILE A O 1
ATOM 1393 N N . SER A 1 179 ? -8.333 1.793 0.374 1.00 97.06 179 SER A N 1
ATOM 1394 C CA . SER A 1 179 ? -7.513 1.053 -0.597 1.00 97.06 179 SER A CA 1
ATOM 1395 C C . SER A 1 179 ? -7.093 1.916 -1.800 1.00 97.06 179 SER A C 1
ATOM 1397 O O . SER A 1 179 ? -5.949 1.855 -2.263 1.00 97.06 179 SER A O 1
ATOM 1399 N N . ALA A 1 180 ? -7.975 2.806 -2.267 1.00 97.12 180 ALA A N 1
ATOM 1400 C CA . ALA A 1 180 ? -7.660 3.769 -3.317 1.00 97.12 180 ALA A CA 1
ATOM 1401 C C . ALA A 1 180 ? -6.625 4.813 -2.855 1.00 97.12 180 ALA A C 1
ATOM 1403 O O . ALA A 1 180 ? -5.740 5.183 -3.626 1.00 97.12 180 ALA A O 1
ATOM 1404 N N . MET A 1 181 ? -6.690 5.264 -1.59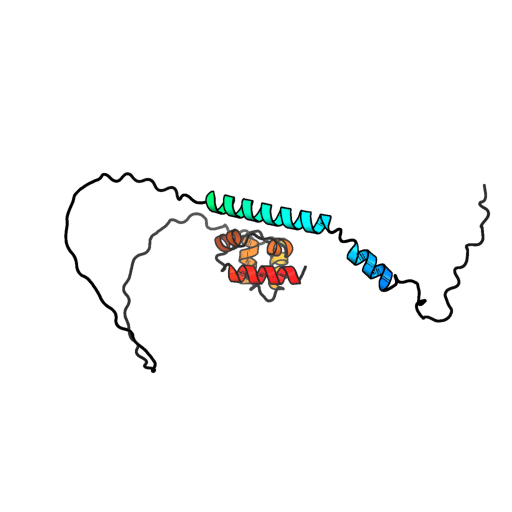6 1.00 96.38 181 MET A N 1
ATOM 1405 C CA . MET A 1 181 ? -5.671 6.155 -1.023 1.00 96.38 181 MET A CA 1
ATOM 1406 C C . MET A 1 181 ? -4.317 5.445 -0.907 1.00 96.38 181 MET A C 1
ATOM 1408 O O . MET A 1 181 ? -3.295 6.002 -1.303 1.00 96.38 181 MET A O 1
ATOM 1412 N N . MET A 1 182 ? -4.315 4.195 -0.441 1.00 96.50 182 MET A N 1
ATOM 1413 C CA . MET A 1 182 ? -3.115 3.374 -0.278 1.00 96.50 182 MET A CA 1
ATOM 1414 C C . MET A 1 182 ? -2.417 3.119 -1.621 1.00 96.50 182 MET A C 1
ATOM 1416 O O . MET A 1 182 ? -1.216 3.342 -1.761 1.00 96.50 182 MET A O 1
ATOM 1420 N N . THR A 1 183 ? -3.178 2.749 -2.656 1.00 96.69 183 THR A N 1
ATOM 1421 C CA . THR A 1 183 ? -2.637 2.580 -4.019 1.00 96.69 183 THR A CA 1
ATOM 1422 C C . THR A 1 183 ? -2.128 3.889 -4.625 1.00 96.69 183 THR A C 1
ATOM 1424 O O . THR A 1 183 ? -1.188 3.865 -5.417 1.00 96.69 183 THR A O 1
ATOM 1427 N N . ALA A 1 184 ? -2.710 5.038 -4.268 1.00 96.38 184 ALA A N 1
ATOM 1428 C CA . ALA A 1 184 ? -2.200 6.344 -4.680 1.00 96.38 184 ALA A CA 1
ATOM 1429 C C . ALA A 1 184 ? -0.892 6.712 -3.958 1.00 96.38 184 ALA A C 1
ATOM 1431 O O . ALA A 1 184 ? 0.012 7.248 -4.598 1.00 96.38 184 ALA A O 1
ATOM 1432 N N . ALA A 1 185 ? -0.767 6.395 -2.667 1.00 96.19 185 ALA A N 1
ATOM 1433 C CA . ALA A 1 185 ? 0.460 6.615 -1.904 1.00 96.19 185 ALA A CA 1
ATOM 1434 C C . ALA A 1 185 ? 1.616 5.739 -2.404 1.00 96.19 185 ALA A C 1
ATOM 1436 O O . ALA A 1 185 ? 2.707 6.255 -2.624 1.00 96.19 185 ALA A O 1
ATOM 1437 N N . LEU A 1 186 ? 1.362 4.459 -2.704 1.00 96.06 186 LEU A N 1
ATOM 1438 C CA . LEU A 1 186 ? 2.361 3.542 -3.275 1.00 96.06 186 LEU A CA 1
ATOM 1439 C C . LEU A 1 186 ? 2.903 3.983 -4.640 1.00 96.06 186 LEU A C 1
ATOM 1441 O O . LEU A 1 186 ? 3.991 3.581 -5.019 1.00 96.06 186 LEU A O 1
ATOM 1445 N N . LYS A 1 187 ? 2.156 4.791 -5.399 1.00 95.88 187 LYS A N 1
ATOM 1446 C CA . LYS A 1 187 ? 2.633 5.360 -6.674 1.00 95.88 187 LYS A CA 1
ATOM 1447 C C . LYS A 1 187 ? 3.520 6.593 -6.491 1.00 95.88 187 LYS A C 1
ATOM 1449 O O . LYS A 1 187 ? 4.100 7.069 -7.463 1.00 95.88 187 LYS A O 1
ATOM 1454 N N . ARG A 1 188 ? 3.517 7.180 -5.294 1.00 93.31 188 ARG A N 1
ATOM 1455 C CA . ARG A 1 188 ? 4.223 8.420 -4.942 1.00 93.31 188 ARG A CA 1
ATOM 1456 C C . ARG A 1 188 ? 5.567 8.147 -4.264 1.00 93.31 188 ARG A C 1
ATOM 1458 O O . ARG A 1 188 ? 6.419 9.030 -4.319 1.00 93.31 188 ARG A O 1
ATOM 1465 N N . ILE A 1 189 ? 5.692 6.989 -3.612 1.00 89.62 189 ILE A N 1
ATOM 1466 C CA . ILE A 1 189 ? 6.910 6.441 -2.993 1.00 89.62 189 ILE A CA 1
ATOM 1467 C C . ILE A 1 189 ? 7.702 5.694 -4.067 1.00 89.62 189 ILE A C 1
ATOM 1469 O O . ILE A 1 189 ? 8.935 5.885 -4.109 1.00 89.62 189 ILE A O 1
#

Foldseek 3Di:
DDDDDDPDPPDDDDPDPDDDPPPDDPPVRVVVVVVVPPVVVVVVVVVVVVVVVVVVVVVVVPDDDPDDDDDDDDDDDDDDDDDDDDDDDDDDDDDDDDDDDDDDDDDDDDDDDDDDDDPPDPDDPLLVVQLVQLCVQPLADSLQSNQCVVVVQRDLVCLLPDDLVSSCVRSVDDSVSSVVSNVSSVVVD

pLDDT: mean 72.98, std 22.13, range [35.25, 98.38]

Secondary structure (DSSP, 8-state):
-PPP-PPP------SS-S--TTSS--HHHHHHHHHTS-HHHHHHHHHHHHHHHHHHHHHHHHS-----------------------------------------------------PPP-PPPPHHHHHHHHHHHTSTT--HHHHHHHHHTT--SHHHHHT--HHHHHHHH---HHHHHHHHHHHHTT-

Radius of gyration: 34.69 Å; chains: 1; bounding box: 110×57×58 Å

Sequence (189 aa):
MSFESFPEPQVKSPGNAQPRRGRGFSAEETNLRRKTAHDENVEVLKRYVKELDQVIAEVKRVKPEPAKKPVKKEPVKKESAKKKAPDKEPAKKESIKKKAPKKEPAKKPTKAEPAKKPAKKKPTKKEEKAIAELSSLRAVKTEEAEKLVAAGIVTLSDLAFCEVDKVAKETGIDVDRISAMMTAALKRI